Protein AF-A0AA88ZPR2-F1 (afdb_monomer)

Foldseek 3Di:
DFDWDADPVRFTDTDDDPDFDFDDPPPDAGFKGWDWDDDPQWDIDIWIFGDPVGDPDRPDDDDDPDDDTHGPPDFCLPADPQAKWKWAAFLVLFKIKIFGDPDPDDRRGDPPSVVVRQCRQQCLVVVVRNGDPPQFRGWIWMWHRNDQKIKIKIWTFGDDNVVSDTDDIDIDIWIWGWDDDGQKIATGTPDPSRHAIWGFPDDDSGMTMTGGD

Structure (mmCIF, N/CA/C/O backbone):
data_AF-A0AA88ZPR2-F1
#
_entry.id   AF-A0AA88ZPR2-F1
#
loop_
_atom_site.group_PDB
_atom_site.id
_atom_site.type_symbol
_atom_site.label_atom_id
_atom_site.label_alt_id
_atom_site.label_comp_id
_atom_site.label_asym_id
_atom_site.label_entity_id
_atom_site.label_seq_id
_atom_site.pdbx_PDB_ins_code
_atom_site.Cartn_x
_atom_site.Cartn_y
_atom_site.Cartn_z
_atom_site.occupancy
_atom_site.B_iso_or_equiv
_atom_site.auth_seq_id
_atom_site.auth_comp_id
_atom_site.auth_asym_id
_atom_site.auth_atom_id
_atom_site.pdbx_PDB_model_num
ATOM 1 N N . MET A 1 1 ? 2.070 -27.109 -23.727 1.00 33.06 1 MET A N 1
ATOM 2 C CA . MET A 1 1 ? 1.108 -27.226 -22.611 1.00 33.06 1 MET A CA 1
ATOM 3 C C . MET A 1 1 ? 1.872 -27.806 -21.434 1.00 33.06 1 MET A C 1
ATOM 5 O O . MET A 1 1 ? 2.203 -28.980 -21.479 1.00 33.06 1 MET A O 1
ATOM 9 N N . GLY A 1 2 ? 2.274 -26.977 -20.470 1.00 34.25 2 GLY A N 1
ATOM 10 C CA . GLY A 1 2 ? 2.998 -27.423 -19.277 1.00 34.25 2 GLY A CA 1
ATOM 11 C C . GLY A 1 2 ? 2.027 -27.507 -18.106 1.00 34.25 2 GLY A C 1
ATOM 12 O O . GLY A 1 2 ? 1.549 -26.475 -17.647 1.00 34.25 2 GLY A O 1
ATOM 13 N N . GLY A 1 3 ? 1.671 -28.719 -17.683 1.00 37.28 3 GLY A N 1
ATOM 14 C CA . GLY A 1 3 ? 0.784 -28.923 -16.538 1.00 37.28 3 GLY A CA 1
ATOM 15 C C . GLY A 1 3 ? 1.497 -28.550 -15.240 1.00 37.28 3 GLY A C 1
ATOM 16 O O . GLY A 1 3 ? 2.573 -29.070 -14.966 1.00 37.28 3 GLY A O 1
ATOM 17 N N . ALA A 1 4 ? 0.911 -27.645 -14.458 1.00 49.81 4 ALA A N 1
ATOM 18 C CA . ALA A 1 4 ? 1.406 -27.301 -13.129 1.00 49.81 4 ALA A CA 1
ATOM 19 C C . ALA A 1 4 ? 1.032 -28.409 -12.132 1.00 49.81 4 ALA A C 1
ATOM 21 O O . ALA A 1 4 ? -0.149 -28.739 -11.995 1.00 49.81 4 ALA A O 1
ATOM 22 N N . TYR A 1 5 ? 2.013 -28.958 -11.414 1.00 47.28 5 TYR A N 1
ATOM 23 C CA . TYR A 1 5 ? 1.767 -29.880 -10.301 1.00 47.28 5 TYR A CA 1
ATOM 24 C C . TYR A 1 5 ? 1.478 -29.054 -9.048 1.00 47.28 5 TYR A C 1
ATOM 26 O O . TYR A 1 5 ? 2.285 -28.206 -8.687 1.00 47.28 5 TYR A O 1
ATOM 34 N N . THR A 1 6 ? 0.320 -29.252 -8.413 1.00 49.44 6 THR A N 1
ATOM 35 C CA . THR A 1 6 ? -0.015 -28.580 -7.145 1.00 49.44 6 THR A CA 1
ATOM 36 C C . THR A 1 6 ? 0.169 -29.571 -5.999 1.00 49.44 6 THR A C 1
ATOM 38 O O . THR A 1 6 ? -0.394 -30.665 -6.051 1.00 49.44 6 THR A O 1
ATOM 41 N N . ASP A 1 7 ? 0.975 -29.216 -4.998 1.00 53.72 7 ASP A N 1
ATOM 42 C CA . ASP A 1 7 ? 1.185 -30.022 -3.799 1.00 53.72 7 ASP A CA 1
ATOM 43 C C . ASP A 1 7 ? -0.004 -29.916 -2.821 1.00 53.72 7 ASP A C 1
ATOM 45 O O . ASP A 1 7 ? -0.945 -29.138 -3.000 1.00 53.72 7 ASP A O 1
ATOM 49 N N . HIS A 1 8 ? 0.038 -30.720 -1.759 1.00 44.09 8 HIS A N 1
ATOM 50 C CA . HIS A 1 8 ? -0.988 -30.760 -0.712 1.00 44.09 8 HIS A CA 1
ATOM 51 C C . HIS A 1 8 ? -1.082 -29.465 0.119 1.00 44.09 8 HIS A C 1
ATOM 53 O O . HIS A 1 8 ? -2.060 -29.284 0.841 1.00 44.09 8 HIS A O 1
ATOM 59 N N . ASN A 1 9 ? -0.102 -28.562 0.003 1.00 45.72 9 ASN A N 1
ATOM 60 C CA . ASN A 1 9 ? -0.065 -27.258 0.667 1.00 45.72 9 ASN A CA 1
ATOM 61 C C . ASN A 1 9 ? -0.556 -26.124 -0.248 1.00 45.72 9 ASN A C 1
ATOM 63 O O . ASN A 1 9 ? -0.591 -24.965 0.166 1.00 45.72 9 ASN A O 1
ATOM 67 N N . GLY A 1 10 ? -0.956 -26.441 -1.484 1.00 45.25 10 GLY A N 1
ATOM 68 C CA . GLY A 1 10 ? -1.403 -25.462 -2.470 1.00 45.25 10 GLY A CA 1
ATOM 69 C C . GLY A 1 10 ? -0.265 -24.731 -3.187 1.00 45.25 10 GLY A C 1
ATOM 70 O O . GLY A 1 10 ? -0.545 -23.808 -3.958 1.00 45.25 10 GLY A O 1
ATOM 71 N N . ASN A 1 11 ? 0.991 -25.136 -2.984 1.00 45.91 11 ASN A N 1
ATOM 72 C CA . ASN A 1 11 ? 2.111 -24.656 -3.785 1.00 45.91 11 ASN A CA 1
ATOM 73 C C . ASN A 1 11 ? 2.085 -25.365 -5.134 1.00 45.91 11 ASN A C 1
ATOM 75 O O . ASN A 1 11 ? 1.704 -26.529 -5.226 1.00 45.91 11 ASN A O 1
ATOM 79 N N . TYR A 1 12 ? 2.495 -24.684 -6.196 1.00 54.47 12 TYR A N 1
ATOM 80 C CA . TYR A 1 12 ? 2.699 -25.348 -7.473 1.00 54.47 12 TYR A CA 1
ATOM 81 C C . TYR A 1 12 ? 3.968 -24.848 -8.134 1.00 54.47 12 TYR A C 1
ATOM 83 O O . TYR A 1 12 ? 4.247 -23.649 -8.153 1.00 54.47 12 TYR A O 1
ATOM 91 N N . GLU A 1 13 ? 4.705 -25.789 -8.702 1.00 46.69 13 GLU A N 1
ATOM 92 C CA . GLU A 1 13 ? 5.829 -25.499 -9.574 1.00 46.69 13 GLU A CA 1
ATOM 93 C C . GLU A 1 13 ? 5.281 -25.332 -10.990 1.00 46.69 13 GLU A C 1
ATOM 95 O O . GLU A 1 13 ? 4.551 -26.183 -11.515 1.00 46.69 13 GLU A O 1
ATOM 100 N N . LEU A 1 14 ? 5.575 -24.184 -11.595 1.00 47.34 14 LEU A N 1
ATOM 101 C CA . LEU A 1 14 ? 5.364 -24.011 -13.022 1.00 47.34 14 LEU A CA 1
ATOM 102 C C . LEU A 1 14 ? 6.533 -24.705 -13.730 1.00 47.34 14 LEU A C 1
ATOM 104 O O . LEU A 1 14 ? 7.680 -24.427 -13.375 1.00 47.34 14 LEU A O 1
ATOM 108 N N . PRO A 1 15 ? 6.289 -25.581 -14.724 1.00 42.41 15 PRO A N 1
ATOM 109 C CA . PRO A 1 15 ? 7.364 -25.964 -15.631 1.00 42.41 15 PRO A CA 1
ATOM 110 C C . PRO A 1 15 ? 7.948 -24.688 -16.244 1.00 42.41 15 PRO A C 1
ATOM 112 O O . PRO A 1 15 ? 7.215 -23.723 -16.452 1.00 42.41 15 PRO A O 1
ATOM 115 N N . GLU A 1 16 ? 9.251 -24.666 -16.517 1.00 40.47 16 GLU A N 1
ATOM 116 C CA . GLU A 1 16 ? 9.907 -23.520 -17.150 1.00 40.47 16 GLU A CA 1
ATOM 117 C C . GLU A 1 16 ? 9.160 -23.135 -18.443 1.00 40.47 16 GLU A C 1
ATOM 119 O O . GLU A 1 16 ? 9.155 -23.878 -19.428 1.00 40.47 16 GLU A O 1
ATOM 124 N N . ILE A 1 17 ? 8.482 -21.984 -18.439 1.00 43.47 17 ILE A N 1
ATOM 125 C CA . ILE A 1 17 ? 7.778 -21.445 -19.604 1.00 43.47 17 ILE A CA 1
ATOM 126 C C . ILE A 1 17 ? 8.624 -20.294 -20.151 1.00 43.47 17 ILE A C 1
ATOM 128 O O . ILE A 1 17 ? 8.624 -19.176 -19.651 1.00 43.47 17 ILE A O 1
ATOM 132 N N . THR A 1 18 ? 9.366 -20.549 -21.223 1.00 36.09 18 THR A N 1
ATOM 133 C CA . THR A 1 18 ? 10.172 -19.524 -21.897 1.00 36.09 18 THR A CA 1
ATOM 134 C C . THR A 1 18 ? 9.322 -18.733 -22.897 1.00 36.09 18 THR A C 1
ATOM 136 O O . THR A 1 18 ? 9.454 -18.894 -24.110 1.00 36.09 18 THR A O 1
ATOM 139 N N . THR A 1 19 ? 8.455 -17.831 -22.419 1.00 42.66 19 THR A N 1
ATOM 140 C CA . THR A 1 19 ? 7.754 -16.878 -23.308 1.00 42.66 19 THR A CA 1
ATOM 141 C C . THR A 1 19 ? 8.416 -15.503 -23.254 1.00 42.66 19 THR A C 1
ATOM 143 O O . THR A 1 19 ? 8.291 -14.767 -22.283 1.00 42.66 19 THR A O 1
ATOM 146 N N . LYS A 1 20 ? 9.141 -15.136 -24.316 1.00 43.53 20 LYS A N 1
ATOM 147 C CA . LYS A 1 20 ? 9.918 -13.888 -24.387 1.00 43.53 20 LYS A CA 1
ATOM 148 C C . LYS A 1 20 ? 9.055 -12.740 -24.912 1.00 43.53 20 LYS A C 1
ATOM 150 O O . LYS A 1 20 ? 8.983 -12.536 -26.122 1.00 43.53 20 LYS A O 1
ATOM 155 N N . LYS A 1 21 ? 8.442 -11.948 -24.027 1.00 46.38 21 LYS A N 1
ATOM 156 C CA . LYS A 1 21 ? 8.077 -10.566 -24.377 1.00 46.38 21 LYS A CA 1
ATOM 157 C C . LYS A 1 21 ? 9.192 -9.639 -23.924 1.00 46.38 21 LYS A C 1
ATOM 159 O O . LYS A 1 21 ? 9.348 -9.347 -22.744 1.00 46.38 21 LYS A O 1
ATOM 164 N N . LEU A 1 22 ? 9.990 -9.225 -24.898 1.00 50.94 22 LEU A N 1
ATOM 165 C CA . LEU A 1 22 ? 11.030 -8.220 -24.749 1.00 50.94 22 LEU A CA 1
ATOM 166 C C . LEU A 1 22 ? 10.414 -6.881 -25.134 1.00 50.94 22 LEU A C 1
ATOM 168 O O . LEU A 1 22 ? 9.873 -6.753 -26.233 1.00 50.94 22 LEU A O 1
ATOM 172 N N . TYR A 1 23 ? 10.477 -5.895 -24.248 1.00 51.84 23 TYR A N 1
ATOM 173 C CA . TYR A 1 23 ? 10.011 -4.553 -24.570 1.00 51.84 23 TYR A CA 1
ATOM 174 C C . TYR A 1 23 ? 11.009 -3.495 -24.109 1.00 51.84 23 TYR A C 1
ATOM 176 O O . TYR A 1 23 ? 11.792 -3.681 -23.174 1.00 51.84 23 TYR A O 1
ATOM 184 N N . SER A 1 24 ? 11.006 -2.385 -24.839 1.00 41.53 24 SER A N 1
ATOM 185 C CA . SER A 1 24 ? 11.895 -1.247 -24.652 1.00 41.53 24 SER A CA 1
ATOM 186 C C . SER A 1 24 ? 11.043 0.013 -24.673 1.00 41.53 24 SER A C 1
ATOM 188 O O . SER A 1 24 ? 10.224 0.178 -25.573 1.00 41.53 24 SER A O 1
ATOM 190 N N . LEU A 1 25 ? 11.219 0.893 -23.687 1.00 44.78 25 LEU A N 1
ATOM 191 C CA . LEU A 1 25 ? 10.521 2.184 -23.644 1.00 44.78 25 LEU A CA 1
ATOM 192 C C . LEU A 1 25 ? 11.110 3.195 -24.649 1.00 44.78 25 LEU A C 1
ATOM 194 O O . LEU A 1 25 ? 10.445 4.169 -24.978 1.00 44.78 25 LEU A O 1
ATOM 198 N N . PHE A 1 26 ? 12.333 2.959 -25.153 1.00 49.12 26 PHE A N 1
ATOM 199 C CA . PHE A 1 26 ? 13.099 3.939 -25.943 1.00 49.12 26 PHE A CA 1
ATOM 200 C C . PHE A 1 26 ? 13.926 3.329 -27.097 1.00 49.12 26 PHE A C 1
ATOM 202 O O . PHE A 1 26 ? 14.949 3.882 -27.487 1.00 49.12 26 PHE A O 1
ATOM 209 N N . GLY A 1 27 ? 13.541 2.166 -27.637 1.00 45.59 27 GLY A N 1
ATOM 210 C CA . GLY A 1 27 ? 14.203 1.566 -28.813 1.00 45.59 27 GLY A CA 1
ATOM 211 C C . GLY A 1 27 ? 15.607 0.972 -28.587 1.00 45.59 27 GLY A C 1
ATOM 212 O O . GLY A 1 27 ? 16.225 0.503 -29.537 1.00 45.59 27 GLY A O 1
ATOM 213 N N . GLY A 1 28 ? 16.113 0.958 -27.347 1.00 52.97 28 GLY A N 1
ATOM 214 C CA . GLY A 1 28 ? 17.368 0.295 -26.959 1.00 52.97 28 GLY A CA 1
ATOM 215 C C . GLY A 1 28 ? 17.218 -1.207 -26.647 1.00 52.97 28 GLY A C 1
ATOM 216 O O . GLY A 1 28 ? 16.093 -1.719 -26.684 1.00 52.97 28 GLY A O 1
ATOM 217 N N . PRO A 1 29 ? 18.324 -1.909 -26.299 1.00 50.84 29 PRO A N 1
ATOM 218 C CA . PRO A 1 29 ? 18.317 -3.323 -25.914 1.00 50.84 29 PRO A CA 1
ATOM 219 C C . PRO A 1 29 ? 17.261 -3.591 -24.839 1.00 50.84 29 PRO A C 1
ATOM 221 O O . PRO A 1 29 ? 17.096 -2.754 -23.949 1.00 50.84 29 PRO A O 1
ATOM 224 N N . PRO A 1 30 ? 16.546 -4.726 -24.890 1.00 54.62 30 PRO A N 1
ATOM 225 C CA . PRO A 1 30 ? 15.446 -4.975 -23.975 1.00 54.62 30 PRO A CA 1
ATOM 226 C C . PRO A 1 30 ? 15.926 -4.923 -22.526 1.00 54.62 30 PRO A C 1
ATOM 228 O O . PRO A 1 30 ? 16.882 -5.588 -22.123 1.00 54.62 30 PRO A O 1
ATOM 231 N N . ILE A 1 31 ? 15.273 -4.058 -21.759 1.00 62.75 31 ILE A N 1
ATOM 232 C CA . ILE A 1 31 ? 15.610 -3.763 -20.364 1.00 62.75 31 ILE A CA 1
ATOM 233 C C . ILE A 1 31 ? 14.679 -4.490 -19.384 1.00 62.75 31 ILE A C 1
ATOM 235 O O . ILE A 1 31 ? 14.995 -4.580 -18.197 1.00 62.75 31 ILE A O 1
ATOM 239 N N . PHE A 1 32 ? 13.586 -5.059 -19.901 1.00 63.50 32 PHE A N 1
ATOM 240 C CA . PHE A 1 32 ? 12.600 -5.835 -19.160 1.00 63.50 32 PHE A CA 1
ATOM 241 C C . PHE A 1 32 ? 12.322 -7.170 -19.862 1.00 63.50 32 PHE A C 1
ATOM 243 O O . PHE A 1 32 ? 12.320 -7.237 -21.096 1.00 63.50 32 PHE A O 1
ATOM 250 N N . ILE A 1 33 ? 12.046 -8.216 -19.081 1.00 65.44 33 ILE A N 1
ATOM 251 C CA . ILE A 1 33 ? 11.236 -9.348 -19.554 1.00 65.44 33 ILE A CA 1
ATOM 252 C C . ILE A 1 33 ? 9.823 -9.145 -18.987 1.00 65.44 33 ILE A C 1
ATOM 254 O O . ILE A 1 33 ? 9.626 -8.487 -17.966 1.00 65.44 33 ILE A O 1
ATOM 258 N N . GLY A 1 34 ? 8.818 -9.635 -19.696 1.00 68.56 34 GLY A N 1
ATOM 259 C CA . GLY A 1 34 ? 7.459 -9.728 -19.188 1.00 68.56 34 GLY A CA 1
ATOM 260 C C . GLY A 1 34 ? 6.919 -11.127 -19.428 1.00 68.56 34 GLY A C 1
ATOM 261 O O . GLY A 1 34 ? 6.997 -11.623 -20.554 1.00 68.56 34 GLY A O 1
ATOM 262 N N . GLU A 1 35 ? 6.345 -11.747 -18.404 1.00 69.00 35 GLU A N 1
ATOM 263 C CA . GLU A 1 35 ? 5.598 -12.995 -18.546 1.00 69.00 35 GLU A CA 1
ATOM 264 C C . GLU A 1 35 ? 4.210 -12.852 -17.928 1.00 69.00 35 GLU A C 1
ATOM 266 O O . GLU A 1 35 ? 4.056 -12.400 -16.796 1.00 69.00 35 GLU A O 1
ATOM 271 N N . ARG A 1 36 ? 3.177 -13.256 -18.670 1.00 75.44 36 ARG A N 1
ATOM 272 C CA . ARG A 1 36 ? 1.811 -13.305 -18.149 1.00 75.44 36 ARG A CA 1
ATOM 273 C C . ARG A 1 36 ? 1.481 -14.726 -17.723 1.00 75.44 36 ARG A C 1
ATOM 275 O O . ARG A 1 36 ? 1.353 -15.607 -18.570 1.00 75.44 36 ARG A O 1
ATOM 282 N N . ILE A 1 37 ? 1.258 -14.915 -16.431 1.00 74.56 37 ILE A N 1
ATOM 283 C CA . ILE A 1 37 ? 0.824 -16.184 -15.856 1.00 74.56 37 ILE A CA 1
ATOM 284 C C . ILE A 1 37 ? -0.698 -16.239 -15.872 1.00 74.56 37 ILE A C 1
ATOM 286 O O . ILE A 1 37 ? -1.371 -15.335 -15.373 1.00 74.56 37 ILE A O 1
ATOM 290 N N . ASN A 1 38 ? -1.229 -17.331 -16.419 1.00 80.25 38 ASN A N 1
ATOM 291 C CA . ASN A 1 38 ? -2.651 -17.650 -16.402 1.00 80.25 38 ASN A CA 1
ATOM 292 C C . ASN A 1 38 ? -2.845 -19.013 -15.725 1.00 80.25 38 ASN A C 1
ATOM 294 O O . ASN A 1 38 ? -2.148 -19.970 -16.059 1.00 80.25 38 ASN A O 1
ATOM 298 N N . LYS A 1 39 ? -3.794 -19.100 -14.789 1.00 76.75 39 LYS A N 1
ATOM 299 C CA . LYS A 1 39 ? -4.204 -20.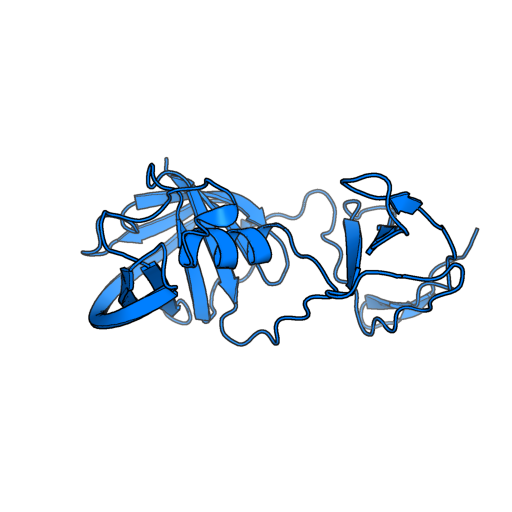347 -14.132 1.00 76.75 39 LYS A CA 1
ATOM 300 C C . LYS A 1 39 ? -5.717 -20.333 -13.956 1.00 76.75 39 LYS A C 1
ATOM 302 O O . LYS A 1 39 ? -6.266 -19.336 -13.493 1.00 76.75 39 LYS A O 1
ATOM 307 N N . ASP A 1 40 ? -6.377 -21.432 -14.299 1.00 79.75 40 ASP A N 1
ATOM 308 C CA . ASP A 1 40 ? -7.833 -21.532 -14.203 1.00 79.75 40 ASP A CA 1
ATOM 309 C C . ASP A 1 40 ? -8.322 -21.295 -12.772 1.00 79.75 40 ASP A C 1
ATOM 311 O O . ASP A 1 40 ? -7.794 -21.853 -11.808 1.00 79.75 40 ASP A O 1
ATOM 315 N N . GLY A 1 41 ? -9.335 -20.438 -12.636 1.00 80.06 41 GLY A N 1
ATOM 316 C CA . GLY A 1 41 ? -9.868 -20.013 -11.341 1.00 80.06 41 GLY A CA 1
ATOM 317 C C . GLY A 1 41 ? -9.027 -18.959 -10.613 1.00 80.06 41 GLY A C 1
ATOM 318 O O . GLY A 1 41 ? -9.363 -18.612 -9.479 1.00 80.06 41 GLY A O 1
ATOM 319 N N . TYR A 1 42 ? -7.966 -18.438 -11.236 1.00 84.44 42 TYR A N 1
ATOM 320 C CA . TYR A 1 42 ? -7.146 -17.346 -10.717 1.00 84.44 42 TYR A CA 1
ATOM 321 C C . TYR A 1 42 ? -7.118 -16.175 -11.691 1.00 84.44 42 TYR A C 1
ATOM 323 O O . TYR A 1 42 ? -7.287 -16.318 -12.902 1.00 84.44 42 TYR A O 1
ATOM 331 N N . GLU A 1 43 ? -6.896 -14.986 -11.149 1.00 83.25 43 GLU A N 1
ATOM 332 C CA . GLU A 1 43 ? -6.687 -13.805 -11.965 1.00 83.25 43 GLU A CA 1
ATOM 333 C C . GLU A 1 43 ? -5.321 -13.862 -12.658 1.00 83.25 43 GLU A C 1
ATOM 335 O O . GLU A 1 43 ? -4.328 -14.264 -12.038 1.00 83.25 43 GLU A O 1
ATOM 340 N N . PRO A 1 44 ? -5.248 -13.453 -13.937 1.00 80.44 44 PRO A N 1
ATOM 341 C CA . PRO A 1 44 ? -3.982 -13.333 -14.633 1.00 80.44 44 PRO A CA 1
ATOM 342 C C . PRO A 1 44 ? -3.038 -12.386 -13.902 1.00 80.44 44 PRO A C 1
ATOM 344 O O . PRO A 1 44 ? -3.448 -11.302 -13.487 1.00 80.44 44 PRO A O 1
ATOM 347 N N . LYS A 1 45 ? -1.763 -12.758 -13.816 1.00 76.06 45 LYS A N 1
ATOM 348 C CA . LYS A 1 45 ? -0.726 -11.897 -13.246 1.00 76.06 45 LYS A CA 1
ATOM 349 C C . LYS A 1 45 ? 0.367 -11.654 -14.265 1.00 76.06 45 LYS A C 1
ATOM 351 O O . LYS A 1 45 ? 0.891 -12.598 -14.850 1.00 76.06 45 LYS A O 1
ATOM 356 N N . GLU A 1 46 ? 0.703 -10.390 -14.469 1.00 75.38 46 GLU A N 1
ATOM 357 C CA . GLU A 1 46 ? 1.871 -10.006 -15.250 1.00 75.38 46 GLU A CA 1
ATOM 358 C C . GLU A 1 46 ? 3.078 -9.909 -14.319 1.00 75.38 46 GLU A C 1
ATOM 360 O O . GLU A 1 46 ? 3.045 -9.230 -13.292 1.00 75.38 46 GLU A O 1
ATOM 365 N N . LEU A 1 47 ? 4.123 -10.652 -14.651 1.00 70.75 47 LEU A N 1
ATOM 366 C CA . LEU A 1 47 ? 5.418 -10.577 -14.012 1.00 70.75 47 LEU A CA 1
ATOM 367 C C . LEU A 1 47 ? 6.316 -9.730 -14.886 1.00 70.75 47 LEU A C 1
ATOM 369 O O . LEU A 1 47 ? 6.565 -10.062 -16.043 1.00 70.75 47 LEU A O 1
ATOM 373 N N . VAL A 1 48 ? 6.812 -8.650 -14.303 1.00 68.06 48 VAL A N 1
ATOM 374 C CA . VAL A 1 48 ? 7.805 -7.791 -14.922 1.00 68.06 48 VAL A CA 1
ATOM 375 C C . VAL A 1 48 ? 9.004 -7.730 -14.002 1.00 68.06 48 VAL A C 1
ATOM 377 O O . VAL A 1 48 ? 8.879 -7.500 -12.800 1.00 68.06 48 VAL A O 1
ATOM 380 N N . GLY A 1 49 ? 10.160 -7.880 -14.612 1.00 63.91 49 GLY A N 1
ATOM 381 C CA . GLY A 1 49 ? 11.470 -7.798 -14.006 1.00 63.91 49 GLY A CA 1
ATOM 382 C C . GLY A 1 49 ? 12.405 -7.109 -14.987 1.00 63.91 49 GLY A C 1
ATOM 383 O O . GLY A 1 49 ? 12.216 -7.148 -16.207 1.00 63.91 49 GLY A O 1
ATOM 384 N N . GLY A 1 50 ? 13.405 -6.423 -14.454 1.00 62.75 50 GLY A N 1
ATOM 385 C CA . GLY A 1 50 ? 14.339 -5.651 -15.257 1.00 62.75 50 GLY A CA 1
ATOM 386 C C . GLY A 1 50 ? 15.671 -5.468 -14.560 1.00 62.75 50 GLY A C 1
ATOM 387 O O . GLY A 1 50 ? 15.798 -5.655 -13.350 1.00 62.75 50 GLY A O 1
ATOM 388 N N . ASN A 1 51 ? 16.673 -5.081 -15.341 1.00 57.28 51 ASN A N 1
ATOM 389 C CA . ASN A 1 51 ? 17.984 -4.705 -14.829 1.00 57.28 51 ASN A CA 1
ATOM 390 C C . ASN A 1 51 ? 18.135 -3.179 -14.890 1.00 57.28 51 ASN A C 1
ATOM 392 O O . ASN A 1 51 ? 17.927 -2.570 -15.939 1.00 57.28 51 ASN A O 1
ATOM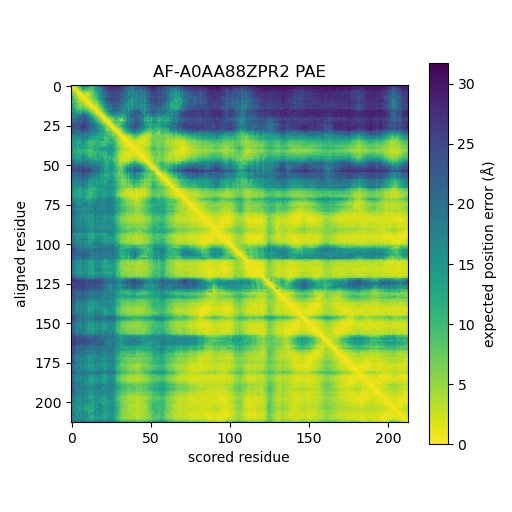 396 N N . ARG A 1 52 ? 18.570 -2.559 -13.782 1.00 50.06 52 ARG A N 1
ATOM 397 C CA . ARG A 1 52 ? 18.865 -1.115 -13.687 1.00 50.06 52 ARG A CA 1
ATOM 398 C C . ARG A 1 52 ? 19.867 -0.616 -14.732 1.00 50.06 52 ARG A C 1
ATOM 400 O O . ARG A 1 52 ? 19.869 0.573 -15.027 1.00 50.06 52 ARG A O 1
ATOM 407 N N . ARG A 1 53 ? 20.737 -1.488 -15.248 1.00 51.19 53 ARG A N 1
ATOM 408 C CA . ARG A 1 53 ? 21.767 -1.139 -16.244 1.00 51.19 53 ARG A CA 1
ATOM 409 C C . ARG A 1 53 ? 21.353 -1.438 -17.688 1.00 51.19 53 ARG A C 1
ATOM 411 O O . ARG A 1 53 ? 22.151 -1.240 -18.597 1.00 51.19 53 ARG A O 1
ATOM 418 N N . GLY A 1 54 ? 20.118 -1.894 -17.894 1.00 50.56 54 GLY A N 1
ATOM 419 C CA . GLY A 1 54 ? 19.665 -2.440 -19.166 1.00 50.56 54 GLY A CA 1
ATOM 420 C C . GLY A 1 54 ? 20.341 -3.767 -19.518 1.00 50.56 54 GLY A C 1
ATOM 421 O O . GLY A 1 54 ? 21.252 -4.223 -18.828 1.00 50.56 54 GLY A O 1
ATOM 422 N N . GLY A 1 55 ? 19.858 -4.413 -20.580 1.00 51.16 55 GLY A N 1
ATOM 423 C CA . GLY A 1 55 ? 20.447 -5.652 -21.083 1.00 51.16 55 GLY A CA 1
ATOM 424 C C . GLY A 1 55 ? 19.952 -6.891 -20.352 1.00 51.16 55 GLY A C 1
ATOM 425 O O . GLY A 1 55 ? 20.709 -7.554 -19.645 1.00 51.16 55 GLY A O 1
ATOM 426 N N . VAL A 1 56 ? 18.685 -7.233 -20.557 1.00 57.28 56 VAL A N 1
ATOM 427 C CA . VAL A 1 56 ? 18.244 -8.606 -20.333 1.00 57.28 56 VAL A CA 1
ATOM 428 C C . VAL A 1 56 ? 18.459 -9.359 -21.644 1.00 57.28 56 VAL A C 1
ATOM 430 O O . VAL A 1 56 ? 17.823 -9.064 -22.656 1.00 57.28 56 VAL A O 1
ATOM 433 N N . SER A 1 57 ? 19.432 -10.269 -21.670 1.00 54.94 57 SER A N 1
ATOM 434 C CA . SER A 1 57 ? 19.771 -11.014 -22.883 1.00 54.94 57 SER A CA 1
ATOM 435 C C . SER A 1 57 ? 18.715 -12.076 -23.186 1.00 54.94 57 SER A C 1
ATOM 437 O O . SER A 1 57 ? 18.049 -12.616 -22.295 1.00 54.94 57 SER A O 1
ATOM 439 N N . VAL A 1 58 ? 18.576 -12.407 -24.469 1.00 51.53 58 VAL A N 1
ATOM 440 C CA . VAL A 1 58 ? 17.779 -13.548 -24.926 1.00 51.53 58 VAL A CA 1
ATOM 441 C C . VAL A 1 58 ? 18.299 -14.812 -24.230 1.00 51.53 58 VAL A C 1
ATOM 443 O O . VAL A 1 58 ? 19.433 -15.208 -24.462 1.00 51.53 58 VAL A O 1
ATOM 446 N N . GLY A 1 59 ? 17.465 -15.449 -23.400 1.00 51.41 59 GLY A N 1
ATOM 447 C CA . GLY A 1 59 ? 17.856 -16.631 -22.612 1.00 51.41 59 GLY A CA 1
ATOM 448 C C . GLY A 1 59 ? 18.195 -16.350 -21.144 1.00 51.41 59 GLY A C 1
ATOM 449 O O . GLY A 1 59 ? 18.607 -17.266 -20.445 1.00 51.41 59 GLY A O 1
ATOM 450 N N . SER A 1 60 ? 18.004 -15.116 -20.664 1.00 59.19 60 SER A N 1
ATOM 451 C CA . SER A 1 60 ? 18.073 -14.823 -19.227 1.00 59.19 60 SER A CA 1
ATOM 452 C C . SER A 1 60 ? 17.047 -15.658 -18.457 1.00 59.19 60 SER A C 1
ATOM 454 O O . SER A 1 60 ? 15.859 -15.616 -18.776 1.00 59.19 60 SER A O 1
ATOM 456 N N . VAL A 1 61 ? 17.516 -16.383 -17.441 1.00 61.84 61 VAL A N 1
ATOM 457 C CA . VAL A 1 61 ? 16.682 -17.137 -16.498 1.00 61.84 61 VAL A CA 1
ATOM 458 C C . VAL A 1 61 ? 16.411 -16.261 -15.281 1.00 61.84 61 VAL A C 1
ATOM 460 O O . VAL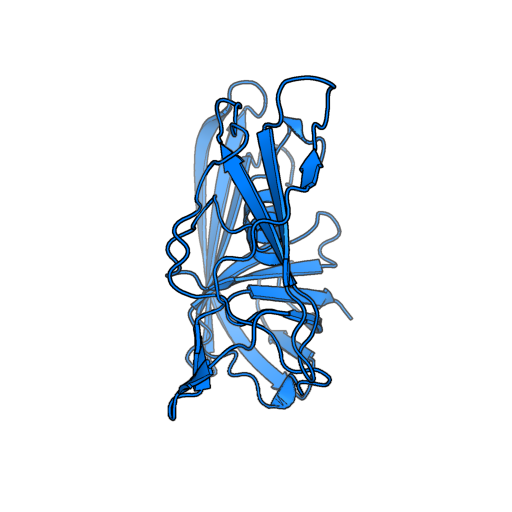 A 1 61 ? 17.321 -15.622 -14.747 1.00 61.84 61 VAL A O 1
ATOM 463 N N . TRP A 1 62 ? 15.155 -16.217 -14.848 1.00 63.00 62 TRP A N 1
ATOM 464 C CA . TRP A 1 62 ? 14.749 -15.530 -13.629 1.00 63.00 62 TRP A CA 1
ATOM 465 C C . TRP A 1 62 ? 14.503 -16.530 -12.516 1.00 63.00 62 TRP A C 1
ATOM 467 O O . TRP A 1 62 ? 13.558 -17.311 -12.574 1.00 63.00 62 TRP A O 1
ATOM 477 N N . ASN A 1 63 ? 15.335 -16.472 -11.478 1.00 59.16 63 ASN A N 1
ATOM 478 C CA . ASN A 1 63 ? 15.114 -17.258 -10.273 1.00 59.16 63 ASN A CA 1
ATOM 479 C C . ASN A 1 63 ? 13.968 -16.632 -9.477 1.00 59.16 63 ASN A C 1
ATOM 481 O O . ASN A 1 63 ? 14.118 -15.573 -8.863 1.00 59.16 63 ASN A O 1
ATOM 485 N N . MET A 1 64 ? 12.808 -17.279 -9.522 1.00 61.19 64 MET A N 1
ATOM 486 C CA . MET A 1 64 ? 11.625 -16.882 -8.774 1.00 61.19 64 MET A CA 1
ATOM 487 C C . MET A 1 64 ? 11.209 -18.003 -7.830 1.00 61.19 64 MET A C 1
ATOM 489 O O . MET A 1 64 ? 10.723 -19.031 -8.281 1.00 61.19 64 MET A O 1
ATOM 493 N N . ASP A 1 65 ? 11.343 -17.775 -6.523 1.00 59.31 65 ASP A N 1
ATOM 494 C CA . ASP A 1 65 ? 10.990 -18.794 -5.524 1.00 59.31 65 ASP A CA 1
ATOM 495 C C . ASP A 1 65 ? 9.478 -19.027 -5.428 1.00 59.31 65 ASP A C 1
ATOM 497 O O . ASP A 1 65 ? 9.006 -20.153 -5.312 1.00 59.31 65 ASP A O 1
ATOM 501 N N . THR A 1 66 ? 8.679 -17.955 -5.412 1.00 67.50 66 THR A N 1
ATOM 502 C CA . THR A 1 66 ? 7.232 -18.062 -5.181 1.00 67.50 66 THR A CA 1
ATOM 503 C C . THR A 1 66 ? 6.468 -16.952 -5.886 1.00 67.50 66 THR A C 1
ATOM 505 O O . THR A 1 66 ? 6.802 -15.770 -5.777 1.00 67.50 66 THR A O 1
ATOM 508 N N . ILE A 1 67 ? 5.387 -17.333 -6.569 1.00 70.31 67 ILE A N 1
ATOM 509 C CA . ILE A 1 67 ? 4.431 -16.416 -7.190 1.00 70.31 67 ILE A CA 1
ATOM 510 C C . ILE A 1 67 ? 3.067 -16.624 -6.539 1.00 70.31 67 ILE A C 1
ATOM 512 O O . ILE A 1 67 ? 2.500 -17.711 -6.580 1.00 70.31 67 ILE A O 1
ATOM 516 N N . ARG A 1 68 ? 2.513 -15.552 -5.966 1.00 75.81 68 ARG A N 1
ATOM 517 C CA . ARG A 1 68 ? 1.153 -15.546 -5.413 1.00 75.81 68 ARG A CA 1
ATOM 518 C C . ARG A 1 68 ? 0.166 -15.041 -6.463 1.00 75.81 68 ARG A C 1
ATOM 520 O O . ARG A 1 68 ? 0.320 -13.913 -6.947 1.00 75.81 68 ARG A O 1
ATOM 527 N N . LEU A 1 69 ? -0.835 -15.863 -6.782 1.00 75.12 69 LEU A N 1
ATOM 528 C CA . LEU A 1 69 ? -1.981 -15.503 -7.621 1.00 75.12 69 LEU A CA 1
ATOM 529 C C . LEU A 1 69 ? -3.233 -15.314 -6.762 1.00 75.12 69 LEU A C 1
ATOM 531 O O . LEU A 1 69 ? -3.492 -16.094 -5.843 1.00 75.12 69 LEU A O 1
ATOM 535 N N . ARG A 1 70 ? -4.040 -14.303 -7.091 1.00 82.06 70 ARG A N 1
ATOM 536 C CA . ARG A 1 70 ? -5.346 -14.081 -6.465 1.00 82.06 70 ARG A CA 1
ATOM 537 C C . ARG A 1 70 ? -6.379 -14.996 -7.118 1.00 82.06 70 ARG A C 1
ATOM 539 O O . ARG A 1 70 ? -6.473 -15.045 -8.342 1.00 82.06 70 ARG A O 1
ATOM 546 N N . LYS A 1 71 ? -7.158 -15.727 -6.317 1.00 82.12 71 LYS A N 1
ATOM 547 C CA . LYS A 1 71 ? -8.272 -16.533 -6.835 1.00 82.12 71 LYS A CA 1
ATOM 548 C C . LYS A 1 71 ? -9.338 -15.598 -7.416 1.00 82.12 71 LYS A C 1
ATOM 550 O O . LYS A 1 71 ? -9.625 -14.553 -6.828 1.00 82.12 71 LYS A O 1
ATOM 555 N N . THR A 1 72 ? -9.939 -15.952 -8.543 1.00 80.75 72 THR A N 1
ATOM 556 C CA . THR A 1 72 ? -11.010 -15.146 -9.143 1.00 80.75 72 THR A CA 1
ATOM 557 C C . THR A 1 72 ? -12.178 -15.016 -8.159 1.00 80.75 72 THR A C 1
ATOM 559 O O . THR A 1 72 ? -12.484 -15.963 -7.433 1.00 80.75 72 THR A O 1
ATOM 562 N N . LEU A 1 73 ? -12.816 -13.840 -8.115 1.00 82.19 73 LEU A N 1
ATOM 563 C CA . LEU A 1 73 ? -13.916 -13.527 -7.185 1.00 82.19 73 LEU A CA 1
ATOM 564 C C . LEU A 1 73 ? -13.534 -13.637 -5.695 1.00 82.19 73 LEU A C 1
ATOM 566 O O . LEU A 1 73 ? -14.405 -13.866 -4.855 1.00 82.19 73 LEU A O 1
ATOM 570 N N . THR A 1 74 ? -12.251 -13.468 -5.345 1.00 83.00 74 THR A N 1
ATOM 571 C CA . THR A 1 74 ? -11.840 -13.420 -3.933 1.00 83.00 74 THR A CA 1
ATOM 572 C C . THR A 1 74 ? -12.615 -12.325 -3.200 1.00 83.00 74 THR A C 1
ATOM 574 O O . THR A 1 74 ? -12.615 -11.155 -3.591 1.00 83.00 74 THR A O 1
ATOM 577 N N . ASP A 1 75 ? -13.269 -12.713 -2.108 1.00 84.12 75 ASP A N 1
ATOM 578 C CA . ASP A 1 75 ? -13.958 -11.782 -1.230 1.00 84.12 75 ASP A CA 1
ATOM 579 C C . ASP A 1 75 ? -12.963 -11.139 -0.259 1.00 84.12 75 ASP A C 1
ATOM 581 O O . ASP A 1 75 ? -12.455 -11.792 0.653 1.00 84.12 75 ASP A O 1
ATOM 585 N N . PHE A 1 76 ? -12.706 -9.842 -0.448 1.00 85.25 76 PHE A N 1
ATOM 586 C CA . PHE A 1 76 ? -11.831 -9.064 0.429 1.00 85.25 76 PHE A CA 1
ATOM 587 C C . PHE A 1 76 ? -12.316 -9.046 1.885 1.00 85.25 76 PHE A C 1
ATOM 589 O O . PHE A 1 76 ? -11.497 -8.882 2.782 1.00 85.25 76 PHE A O 1
ATOM 596 N N . SER A 1 77 ? -13.608 -9.274 2.160 1.00 82.25 77 SER A N 1
ATOM 597 C CA . SER A 1 77 ? -14.110 -9.356 3.541 1.00 82.25 77 SER A CA 1
ATOM 598 C C . SER A 1 77 ? -13.417 -10.449 4.372 1.00 82.25 77 SER A C 1
ATOM 600 O O . SER A 1 77 ? -13.403 -10.374 5.597 1.00 82.25 77 SER A O 1
ATOM 602 N N . LYS A 1 78 ? -12.819 -11.441 3.697 1.00 81.06 78 LYS A N 1
ATOM 603 C CA . LYS A 1 78 ? -12.090 -12.568 4.292 1.00 81.06 78 LYS A CA 1
ATOM 604 C C . LYS A 1 78 ? -10.573 -12.372 4.309 1.00 81.06 78 LYS A C 1
ATOM 606 O O . LYS A 1 78 ? -9.858 -13.256 4.769 1.00 81.06 78 LYS A O 1
ATOM 611 N N . VAL A 1 79 ? -10.070 -11.263 3.768 1.00 84.69 79 VAL A N 1
ATOM 612 C CA . VAL A 1 79 ? -8.637 -10.954 3.745 1.00 84.69 79 VAL A CA 1
ATOM 613 C C . VAL A 1 79 ? -8.250 -10.325 5.077 1.00 84.69 79 VAL A C 1
ATOM 615 O O . VAL A 1 79 ? -8.847 -9.332 5.492 1.00 84.69 79 VAL A O 1
ATOM 618 N N . THR A 1 80 ? -7.237 -10.893 5.730 1.00 83.75 80 THR A N 1
ATOM 619 C CA . THR A 1 80 ? -6.674 -10.353 6.970 1.00 83.75 80 THR A CA 1
ATOM 620 C C . THR A 1 80 ? -5.879 -9.086 6.676 1.00 83.75 80 THR A C 1
ATOM 622 O O . THR A 1 80 ? -4.805 -9.140 6.081 1.00 83.75 80 THR A O 1
ATOM 625 N N . VAL A 1 81 ? -6.411 -7.943 7.109 1.00 91.00 81 VAL A N 1
ATOM 626 C CA . VAL A 1 81 ? -5.755 -6.626 6.996 1.00 91.00 81 VAL A CA 1
ATOM 627 C C . VAL A 1 81 ? -4.854 -6.323 8.202 1.00 91.00 81 VAL A C 1
ATOM 629 O O . VAL A 1 81 ? -4.006 -5.437 8.127 1.00 91.00 81 VAL A O 1
ATOM 632 N N . GLN A 1 82 ? -5.008 -7.072 9.300 1.00 93.12 82 GLN A N 1
ATOM 633 C CA . GLN A 1 82 ? -4.209 -6.930 10.520 1.00 93.12 82 GLN A CA 1
ATOM 634 C C . GLN A 1 82 ? -2.731 -7.217 10.248 1.00 93.12 82 GLN A C 1
ATOM 636 O O . GLN A 1 82 ? -2.327 -8.372 10.132 1.00 93.12 82 GLN A O 1
ATOM 641 N N . ASP A 1 83 ? -1.943 -6.155 10.113 1.00 94.00 83 ASP A N 1
ATOM 642 C CA . ASP A 1 83 ? -0.506 -6.198 9.861 1.00 94.00 83 ASP A CA 1
ATOM 643 C C . ASP A 1 83 ? 0.086 -4.789 10.039 1.00 94.00 83 ASP A C 1
ATOM 645 O O . ASP A 1 83 ? -0.631 -3.815 10.304 1.00 94.00 83 ASP A O 1
ATOM 649 N N . ARG A 1 84 ? 1.393 -4.662 9.832 1.00 95.94 84 ARG A N 1
ATOM 650 C CA . ARG A 1 84 ? 2.084 -3.384 9.698 1.00 95.94 84 ARG A CA 1
ATOM 651 C C . ARG A 1 84 ? 2.216 -3.015 8.235 1.00 95.94 84 ARG A C 1
ATOM 653 O O . ARG A 1 84 ? 2.756 -3.765 7.424 1.00 95.94 84 ARG A O 1
ATOM 660 N N . TRP A 1 85 ? 1.797 -1.805 7.913 1.00 95.94 85 TRP A N 1
ATOM 661 C CA . TRP A 1 85 ? 1.744 -1.301 6.552 1.00 95.94 85 TRP A CA 1
ATOM 662 C C . TRP A 1 85 ? 2.564 -0.027 6.414 1.00 95.94 85 TRP A C 1
ATOM 664 O O . TRP A 1 85 ? 2.621 0.806 7.316 1.00 95.94 85 TRP A O 1
ATOM 674 N N . LEU A 1 86 ? 3.183 0.142 5.258 1.00 95.25 86 LEU A N 1
ATOM 675 C CA . LEU A 1 86 ? 3.561 1.441 4.731 1.00 95.25 86 LEU A CA 1
ATOM 676 C C . LEU A 1 86 ? 2.414 1.933 3.861 1.00 95.25 86 LEU A C 1
ATOM 678 O O . LEU A 1 86 ? 1.820 1.147 3.125 1.00 95.25 86 LEU A O 1
ATOM 682 N N . ALA A 1 87 ? 2.115 3.220 3.954 1.00 95.38 87 ALA A N 1
ATOM 683 C CA . ALA A 1 87 ? 1.081 3.875 3.185 1.00 95.38 87 ALA A CA 1
ATOM 684 C C . ALA A 1 87 ? 1.636 5.110 2.475 1.00 95.38 87 ALA A C 1
ATOM 686 O O . ALA A 1 87 ? 2.481 5.842 3.000 1.00 95.38 87 ALA A O 1
ATOM 687 N N . SER A 1 88 ? 1.110 5.372 1.288 1.00 92.69 88 SER A N 1
ATOM 688 C CA . SER A 1 88 ? 1.271 6.642 0.596 1.00 92.69 88 SER A CA 1
ATOM 689 C C . SER A 1 88 ? -0.022 7.017 -0.109 1.00 92.69 88 SER A C 1
ATOM 691 O O . SER A 1 88 ? -0.961 6.226 -0.185 1.00 92.69 88 SER A O 1
ATOM 693 N N . MET A 1 89 ? -0.107 8.263 -0.563 1.00 90.94 89 MET A N 1
ATOM 694 C CA . MET A 1 89 ? -1.342 8.812 -1.109 1.00 90.94 89 MET A CA 1
ATOM 695 C C . MET A 1 89 ? -1.064 9.715 -2.290 1.00 90.94 89 MET A C 1
ATOM 697 O O . MET A 1 89 ? -0.012 10.352 -2.325 1.00 90.94 89 MET A O 1
ATOM 701 N N . THR A 1 90 ? -2.025 9.811 -3.200 1.00 89.50 90 THR A N 1
ATOM 702 C CA . THR A 1 90 ? -2.040 10.790 -4.295 1.00 89.50 90 THR A CA 1
ATOM 703 C C . THR A 1 90 ? -2.134 12.231 -3.772 1.00 89.50 90 THR A C 1
ATOM 705 O O . THR A 1 90 ? -2.511 12.473 -2.622 1.00 89.50 90 THR A O 1
ATOM 708 N N . LYS A 1 91 ? -1.826 13.209 -4.632 1.00 84.69 91 LYS A N 1
ATOM 709 C CA . LYS A 1 91 ? -1.848 14.649 -4.323 1.00 84.69 91 LYS A CA 1
ATOM 710 C C . LYS A 1 91 ? -3.231 15.120 -3.885 1.00 84.69 91 LYS A C 1
ATOM 712 O O . LYS A 1 91 ? -3.351 15.919 -2.964 1.00 84.69 91 LYS A O 1
ATOM 717 N N . ASN A 1 92 ? -4.265 14.561 -4.511 1.00 87.12 92 ASN A N 1
ATOM 718 C CA . ASN A 1 92 ? -5.667 14.845 -4.214 1.00 87.12 92 ASN A CA 1
ATOM 719 C C . ASN A 1 92 ? -6.145 14.209 -2.898 1.00 87.12 92 ASN A C 1
ATOM 721 O O . ASN A 1 92 ? -7.274 14.456 -2.485 1.00 87.12 92 ASN A O 1
ATOM 725 N N . LEU A 1 93 ? -5.311 13.382 -2.248 1.00 88.19 93 LEU A N 1
ATOM 726 C CA . LEU A 1 93 ? -5.651 12.625 -1.037 1.00 88.19 93 LEU A CA 1
ATOM 727 C C . LEU A 1 93 ? -6.879 11.710 -1.224 1.00 88.19 93 LEU A C 1
ATOM 729 O O . LEU A 1 93 ? -7.575 11.383 -0.261 1.00 88.19 93 LEU A O 1
ATOM 733 N N . ASP A 1 94 ? -7.134 11.295 -2.467 1.00 91.50 94 ASP A N 1
ATOM 734 C CA . ASP A 1 94 ? -8.278 10.474 -2.872 1.00 91.50 94 ASP A CA 1
ATOM 735 C C . ASP A 1 94 ? -7.940 8.982 -2.950 1.00 91.50 94 ASP A C 1
ATOM 737 O O . ASP A 1 94 ? -8.833 8.147 -2.857 1.00 91.50 94 ASP A O 1
ATOM 741 N N . THR A 1 95 ? -6.660 8.631 -3.073 1.00 93.69 95 THR A N 1
ATOM 742 C CA . THR A 1 95 ? -6.206 7.251 -3.231 1.00 93.69 95 THR A CA 1
ATOM 743 C C . THR A 1 95 ? -5.073 6.971 -2.258 1.00 93.69 95 THR A C 1
ATOM 745 O O . THR A 1 95 ? -4.124 7.750 -2.173 1.00 93.69 95 THR A O 1
ATOM 748 N N . VAL A 1 96 ? -5.169 5.856 -1.536 1.00 95.62 96 VAL A N 1
ATOM 749 C CA . VAL A 1 96 ? -4.136 5.336 -0.636 1.00 95.62 96 VAL A CA 1
ATOM 750 C C . VAL A 1 96 ? -3.578 4.053 -1.237 1.00 95.62 96 VAL A C 1
ATOM 752 O O . VAL A 1 96 ? -4.328 3.124 -1.530 1.00 95.62 96 VAL A O 1
ATOM 755 N N . PHE A 1 97 ? -2.261 3.978 -1.371 1.00 94.75 97 PHE A N 1
ATOM 756 C CA . PHE A 1 97 ? -1.554 2.736 -1.659 1.00 94.75 97 PHE A CA 1
ATOM 757 C C . PHE A 1 97 ? -0.926 2.233 -0.369 1.00 94.75 97 PHE A C 1
ATOM 759 O O . PHE A 1 97 ? -0.335 3.017 0.370 1.00 94.75 97 PHE A O 1
ATOM 766 N N . MET A 1 98 ? -1.058 0.939 -0.098 1.00 95.19 98 MET A N 1
ATOM 767 C CA . MET A 1 98 ? -0.476 0.293 1.070 1.00 95.19 98 MET A CA 1
ATOM 768 C C . MET A 1 98 ? 0.357 -0.912 0.650 1.00 95.19 98 MET A C 1
ATOM 770 O O . MET A 1 98 ? -0.035 -1.659 -0.244 1.00 95.19 98 MET A O 1
ATOM 774 N N . THR A 1 99 ? 1.482 -1.125 1.322 1.00 93.00 99 THR A N 1
ATOM 775 C CA . THR A 1 99 ? 2.327 -2.323 1.198 1.00 93.00 99 THR A CA 1
ATOM 776 C C . THR A 1 99 ? 2.747 -2.778 2.587 1.00 93.00 99 THR A C 1
ATOM 778 O O . THR A 1 99 ? 2.964 -1.929 3.451 1.00 93.00 99 THR A O 1
ATOM 781 N N . LYS A 1 100 ? 2.858 -4.083 2.853 1.00 91.50 100 LYS A N 1
ATOM 782 C CA . LYS A 1 100 ? 3.323 -4.526 4.177 1.00 91.50 100 LYS A CA 1
ATOM 783 C C . LYS A 1 100 ? 4.735 -4.004 4.437 1.00 91.50 100 LYS A C 1
ATOM 785 O O . LYS A 1 100 ? 5.577 -3.978 3.538 1.00 91.50 100 LYS A O 1
ATOM 790 N N . LYS A 1 101 ? 4.976 -3.558 5.668 1.00 88.12 101 LYS A N 1
ATOM 791 C CA . LYS A 1 101 ? 6.195 -2.840 6.055 1.00 88.12 101 LYS A CA 1
ATOM 792 C C . LYS A 1 101 ? 7.436 -3.725 6.037 1.00 88.12 101 LYS A C 1
ATOM 794 O O . LYS A 1 101 ? 8.489 -3.276 5.597 1.00 88.12 101 LYS A O 1
ATOM 799 N N . ASP A 1 102 ? 7.295 -4.969 6.478 1.00 81.31 102 ASP A N 1
ATOM 800 C CA . ASP A 1 102 ? 8.422 -5.881 6.694 1.00 81.31 102 ASP A CA 1
ATOM 801 C C . ASP A 1 102 ? 8.732 -6.751 5.458 1.00 81.31 102 ASP A C 1
ATOM 803 O O . ASP A 1 102 ? 9.416 -7.771 5.545 1.00 81.31 102 ASP A O 1
ATOM 807 N N . LEU A 1 103 ? 8.243 -6.351 4.278 1.00 73.12 103 LEU A N 1
ATOM 808 C CA . LEU A 1 103 ? 8.555 -7.030 3.025 1.00 73.12 103 LEU A CA 1
ATOM 809 C C . LEU A 1 103 ? 9.946 -6.661 2.528 1.00 73.12 103 LEU A C 1
ATOM 811 O O . LEU A 1 103 ? 10.280 -5.491 2.334 1.00 73.12 103 LEU A O 1
ATOM 815 N N . VAL A 1 104 ? 10.733 -7.685 2.210 1.00 63.22 104 VAL A N 1
ATOM 816 C CA . VAL A 1 104 ? 11.949 -7.509 1.420 1.00 63.22 104 VAL A CA 1
ATOM 817 C C . VAL A 1 104 ? 11.524 -7.122 0.005 1.00 63.22 104 VAL A C 1
ATOM 819 O O . VAL A 1 104 ? 11.008 -7.946 -0.748 1.00 63.22 104 VAL A O 1
ATOM 822 N N . TYR A 1 105 ? 11.700 -5.846 -0.342 1.00 56.75 105 TYR A N 1
ATOM 823 C CA . TYR A 1 105 ? 11.351 -5.335 -1.663 1.00 56.75 105 TYR A CA 1
ATOM 824 C C . TYR A 1 105 ? 12.236 -5.970 -2.738 1.00 56.75 105 TYR A C 1
ATOM 826 O O . TYR A 1 105 ? 13.405 -5.610 -2.907 1.00 56.75 105 TYR A O 1
ATOM 834 N N . ASP A 1 106 ? 11.656 -6.899 -3.491 1.00 58.09 106 ASP A N 1
ATOM 835 C CA . ASP A 1 106 ? 12.282 -7.487 -4.663 1.00 58.09 106 ASP A CA 1
ATOM 836 C C . ASP A 1 106 ? 11.956 -6.644 -5.902 1.00 58.09 106 ASP A C 1
ATOM 838 O O . ASP A 1 106 ? 10.901 -6.770 -6.520 1.00 58.09 106 ASP A O 1
ATOM 842 N N . ARG A 1 107 ? 12.901 -5.779 -6.286 1.00 51.12 107 ARG A N 1
ATOM 843 C CA . ARG A 1 107 ? 12.807 -4.908 -7.474 1.00 51.12 107 ARG A CA 1
ATOM 844 C C . ARG A 1 107 ? 12.631 -5.662 -8.793 1.00 51.12 107 ARG A C 1
ATOM 846 O O . ARG A 1 107 ? 12.322 -5.026 -9.798 1.00 51.12 107 ARG A O 1
ATOM 853 N N . THR A 1 108 ? 12.860 -6.974 -8.812 1.00 49.88 108 THR A N 1
ATOM 854 C CA . THR A 1 108 ? 12.660 -7.818 -9.997 1.00 49.88 108 THR A CA 1
ATOM 855 C C . THR A 1 108 ? 11.245 -8.386 -10.091 1.00 49.88 108 THR A C 1
ATOM 857 O O . THR A 1 108 ? 10.898 -8.972 -11.111 1.00 49.88 108 THR A O 1
ATOM 860 N N . LYS A 1 109 ? 10.417 -8.180 -9.059 1.00 60.31 109 LYS A N 1
ATOM 861 C CA . LYS A 1 109 ? 9.023 -8.621 -8.983 1.00 60.31 109 LYS A CA 1
ATOM 862 C C . LYS A 1 109 ? 8.142 -7.392 -8.811 1.00 60.31 109 LYS A C 1
ATOM 864 O O . LYS A 1 109 ? 7.803 -7.009 -7.694 1.00 60.31 109 LYS A O 1
ATOM 869 N N . ILE A 1 110 ? 7.804 -6.738 -9.920 1.00 65.62 110 ILE A N 1
ATOM 870 C CA . ILE A 1 110 ? 7.017 -5.501 -9.868 1.00 65.62 110 ILE A CA 1
ATOM 871 C C . ILE A 1 110 ? 5.582 -5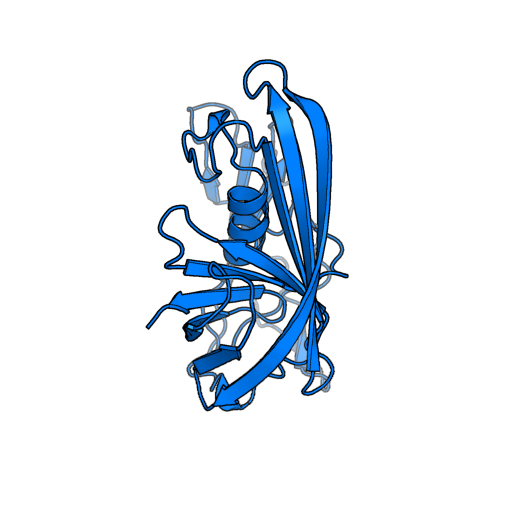.819 -9.421 1.00 65.62 110 ILE A C 1
ATOM 873 O O . ILE A 1 110 ? 4.747 -6.257 -10.209 1.00 65.62 110 ILE A O 1
ATOM 877 N N . ASP A 1 111 ? 5.284 -5.573 -8.147 1.00 77.38 111 ASP A N 1
ATOM 878 C CA . ASP A 1 111 ? 3.922 -5.341 -7.674 1.00 77.38 111 ASP A CA 1
ATOM 879 C C . ASP A 1 111 ? 3.584 -3.867 -7.937 1.00 77.38 111 ASP A C 1
ATOM 881 O O . ASP A 1 111 ? 4.179 -2.969 -7.340 1.00 77.38 111 ASP A O 1
ATOM 885 N N . VAL A 1 112 ? 2.646 -3.616 -8.854 1.00 81.75 112 VAL A N 1
ATOM 886 C CA . VAL A 1 112 ? 2.252 -2.258 -9.266 1.00 81.75 112 VAL A CA 1
ATOM 887 C C . VAL A 1 112 ? 1.745 -1.434 -8.083 1.00 81.75 112 VAL A C 1
ATOM 889 O O . VAL A 1 112 ? 2.065 -0.250 -7.986 1.00 81.75 112 VAL A O 1
ATOM 892 N N . ILE A 1 113 ? 0.999 -2.043 -7.158 1.00 88.62 113 ILE A N 1
ATOM 893 C CA . ILE A 1 113 ? 0.454 -1.352 -5.987 1.00 88.62 113 ILE A CA 1
ATOM 894 C C . ILE A 1 113 ? 1.593 -0.967 -5.040 1.00 88.62 113 ILE A C 1
ATOM 896 O O . ILE A 1 113 ? 1.662 0.180 -4.599 1.00 88.62 113 ILE A O 1
ATOM 900 N N . ALA A 1 114 ? 2.520 -1.889 -4.767 1.00 86.12 114 ALA A N 1
ATOM 901 C CA . ALA A 1 114 ? 3.682 -1.603 -3.923 1.00 86.12 114 ALA A CA 1
ATOM 902 C C . ALA A 1 114 ? 4.616 -0.559 -4.566 1.00 86.12 114 ALA A C 1
ATOM 904 O O . ALA A 1 114 ? 5.102 0.347 -3.888 1.00 86.12 114 ALA A O 1
ATOM 905 N N . ASN A 1 115 ? 4.815 -0.631 -5.885 1.00 83.00 115 ASN A N 1
ATOM 906 C CA . ASN A 1 115 ? 5.589 0.354 -6.636 1.00 83.00 115 ASN A CA 1
ATOM 907 C C . ASN A 1 115 ? 4.940 1.744 -6.597 1.00 83.00 115 ASN A C 1
ATOM 909 O O . ASN A 1 115 ? 5.635 2.741 -6.395 1.00 83.00 115 ASN A O 1
ATOM 913 N N . ASN A 1 116 ? 3.615 1.824 -6.743 1.00 88.06 116 ASN A N 1
ATOM 914 C CA . ASN A 1 116 ? 2.874 3.070 -6.558 1.00 88.06 116 ASN A CA 1
ATOM 915 C C . ASN A 1 116 ? 3.025 3.579 -5.122 1.00 88.06 116 ASN A C 1
ATOM 917 O O . ASN A 1 116 ? 3.274 4.769 -4.928 1.00 88.06 116 ASN A O 1
ATOM 921 N N . CYS A 1 117 ? 2.966 2.690 -4.125 1.00 89.75 117 CYS A N 1
ATOM 922 C CA . CYS A 1 117 ? 3.192 3.058 -2.732 1.00 89.75 117 CYS A CA 1
ATOM 923 C C . CYS A 1 117 ? 4.543 3.776 -2.546 1.00 89.75 117 CYS A C 1
ATOM 925 O O . CYS A 1 117 ? 4.575 4.886 -2.012 1.00 89.75 117 CYS A O 1
ATOM 927 N N . ASP A 1 118 ? 5.642 3.203 -3.046 1.00 86.25 118 ASP A N 1
ATOM 928 C CA . ASP A 1 118 ? 6.985 3.809 -2.984 1.00 86.25 118 ASP A CA 1
ATOM 929 C C . ASP A 1 118 ? 7.076 5.112 -3.800 1.00 86.25 118 ASP A C 1
ATOM 931 O O . ASP A 1 118 ? 7.607 6.123 -3.335 1.00 86.25 118 ASP A O 1
ATOM 935 N N . THR A 1 119 ? 6.487 5.112 -4.997 1.00 85.19 119 THR A N 1
ATOM 936 C CA . THR A 1 119 ? 6.508 6.241 -5.935 1.00 85.19 119 THR A CA 1
ATOM 937 C C . THR A 1 119 ? 5.844 7.485 -5.353 1.00 85.19 119 THR A C 1
ATOM 939 O O . THR A 1 119 ? 6.429 8.571 -5.352 1.00 85.19 119 THR A O 1
ATOM 942 N N . TYR A 1 120 ? 4.636 7.330 -4.812 1.00 87.69 120 TYR A N 1
ATOM 943 C CA . TYR A 1 120 ? 3.877 8.432 -4.227 1.00 87.69 120 TYR A CA 1
ATOM 944 C C . TYR A 1 120 ? 4.428 8.870 -2.862 1.00 87.69 120 TYR A C 1
ATOM 946 O O . TYR A 1 120 ? 4.223 10.022 -2.473 1.00 87.69 120 TYR A O 1
ATOM 954 N N . ALA A 1 121 ? 5.170 8.005 -2.158 1.00 87.69 121 ALA A N 1
ATOM 955 C CA . ALA A 1 121 ? 5.898 8.382 -0.945 1.00 87.69 121 ALA A CA 1
ATOM 956 C C . ALA A 1 121 ? 7.097 9.293 -1.248 1.00 87.69 121 ALA A C 1
ATOM 958 O O . ALA A 1 121 ? 7.389 10.197 -0.472 1.00 87.69 121 ALA A O 1
ATOM 959 N N . ARG A 1 122 ? 7.786 9.090 -2.377 1.00 82.25 122 ARG A N 1
ATOM 960 C CA . ARG A 1 122 ? 9.027 9.811 -2.718 1.00 82.25 122 ARG A CA 1
ATOM 961 C C . ARG A 1 122 ? 8.859 11.009 -3.645 1.00 82.25 122 ARG A C 1
ATOM 963 O O . ARG A 1 122 ? 9.854 11.599 -4.050 1.00 82.25 122 ARG A O 1
ATOM 970 N N . GLY A 1 123 ? 7.622 11.326 -4.034 1.00 67.44 123 GLY A N 1
ATOM 971 C CA . GLY A 1 123 ? 7.311 12.492 -4.863 1.00 67.44 123 GLY A CA 1
ATOM 972 C C . GLY A 1 123 ? 8.157 12.588 -6.132 1.00 67.44 123 GLY A C 1
ATOM 973 O O . GLY A 1 123 ? 8.509 13.699 -6.509 1.00 67.44 123 GLY A O 1
ATOM 974 N N . TYR A 1 124 ? 8.523 11.447 -6.744 1.00 66.38 124 TYR A N 1
ATOM 975 C CA . TYR A 1 124 ? 9.560 11.342 -7.778 1.00 66.38 124 TYR A CA 1
ATOM 976 C C . TYR A 1 124 ? 9.445 12.434 -8.852 1.00 66.38 124 TYR A C 1
ATOM 978 O O . TYR A 1 124 ? 8.715 12.304 -9.836 1.00 66.38 124 TYR A O 1
ATOM 986 N N . TYR A 1 125 ? 10.216 13.505 -8.671 1.00 51.69 125 TYR A N 1
ATOM 987 C CA . TYR A 1 125 ? 10.153 14.701 -9.505 1.00 51.69 125 TYR A CA 1
ATOM 988 C C . TYR A 1 125 ? 10.549 14.425 -10.959 1.00 51.69 125 TYR A C 1
ATOM 990 O O . TYR A 1 125 ? 9.938 14.963 -11.876 1.00 51.69 125 TYR A O 1
ATOM 998 N N . TYR A 1 126 ? 11.495 13.509 -11.194 1.00 49.53 126 TYR A N 1
ATOM 999 C CA . TYR A 1 126 ? 11.893 13.100 -12.547 1.00 49.53 126 TYR A CA 1
ATOM 1000 C C . TYR A 1 126 ? 10.811 12.305 -13.299 1.00 49.53 126 TYR A C 1
ATOM 1002 O O . TYR A 1 126 ? 10.921 12.130 -14.509 1.00 49.53 126 TYR A O 1
ATOM 1010 N N . LEU A 1 127 ? 9.768 11.836 -12.605 1.00 56.62 127 LEU A N 1
ATOM 1011 C CA . LEU A 1 127 ? 8.570 11.247 -13.212 1.00 56.62 127 LEU A CA 1
ATOM 1012 C C . LEU A 1 127 ? 7.420 12.263 -13.341 1.00 56.62 127 LEU A C 1
ATOM 1014 O O . LEU A 1 127 ? 6.341 11.895 -13.793 1.00 56.62 127 LEU A O 1
ATOM 1018 N N . GLY A 1 128 ? 7.626 13.526 -12.943 1.00 57.81 128 GLY A N 1
ATOM 1019 C CA . GLY A 1 128 ? 6.646 14.609 -13.084 1.00 57.81 128 GLY A CA 1
ATOM 1020 C C . GLY A 1 128 ? 5.398 14.480 -12.203 1.00 57.81 128 GLY A C 1
ATOM 1021 O O . GLY A 1 128 ? 4.398 15.133 -12.475 1.00 57.81 128 GLY A O 1
ATOM 1022 N N . ILE A 1 129 ? 5.428 13.634 -11.168 1.00 66.44 129 ILE A N 1
ATOM 1023 C CA . ILE A 1 129 ? 4.232 13.295 -10.376 1.00 66.44 129 ILE A CA 1
ATOM 1024 C C . ILE A 1 129 ? 3.860 14.425 -9.397 1.00 66.44 129 ILE A C 1
ATOM 1026 O O . ILE A 1 129 ? 2.689 14.558 -9.055 1.00 66.44 129 ILE A O 1
ATOM 1030 N N . ASP A 1 130 ? 4.837 15.239 -8.963 1.00 71.62 130 ASP A N 1
ATOM 1031 C CA . ASP A 1 130 ? 4.663 16.418 -8.086 1.00 71.62 130 ASP A CA 1
ATOM 1032 C C . ASP A 1 130 ? 3.615 16.205 -6.973 1.00 71.62 130 ASP A C 1
ATOM 1034 O O . ASP A 1 130 ? 2.652 16.957 -6.798 1.00 71.62 130 ASP A O 1
ATOM 1038 N N . ASN A 1 131 ? 3.757 15.073 -6.281 1.00 78.06 131 ASN A N 1
ATOM 1039 C CA . ASN A 1 131 ? 2.725 14.513 -5.414 1.00 78.06 131 ASN A CA 1
ATOM 1040 C C . ASN A 1 131 ? 2.729 15.072 -3.986 1.00 78.06 131 ASN A C 1
ATOM 1042 O O . ASN A 1 131 ? 1.814 14.813 -3.202 1.00 78.06 131 ASN A O 1
ATOM 1046 N N . LEU A 1 132 ? 3.818 15.737 -3.617 1.00 83.25 132 LEU A N 1
ATOM 1047 C CA . LEU A 1 132 ? 4.101 16.140 -2.250 1.00 83.25 132 LEU A CA 1
ATOM 1048 C C . LEU A 1 132 ? 3.896 17.651 -2.092 1.00 83.25 132 LEU A C 1
ATOM 1050 O O . LEU A 1 132 ? 3.957 18.383 -3.079 1.00 83.25 132 LEU A O 1
ATOM 1054 N N . PRO A 1 133 ? 3.619 18.130 -0.867 1.00 78.75 133 PRO A N 1
ATOM 1055 C CA . PRO A 1 133 ? 3.589 19.561 -0.593 1.00 78.75 133 PRO A CA 1
ATOM 1056 C C . PRO A 1 133 ? 4.916 20.239 -0.950 1.00 78.75 133 PRO A C 1
ATOM 1058 O O . PRO A 1 133 ? 5.966 19.597 -0.989 1.00 78.75 133 PRO A O 1
ATOM 1061 N N . GLU A 1 134 ? 4.874 21.555 -1.147 1.00 76.56 134 GLU A N 1
ATOM 1062 C CA . GLU A 1 134 ? 6.069 22.346 -1.436 1.00 76.56 134 GLU A CA 1
ATOM 1063 C C . GLU A 1 134 ? 7.162 22.106 -0.377 1.00 76.56 134 GLU A C 1
ATOM 1065 O O . GLU A 1 134 ? 6.887 22.051 0.824 1.00 76.56 134 GLU A O 1
ATOM 1070 N N . ASN A 1 135 ? 8.407 21.946 -0.833 1.00 77.69 135 ASN A N 1
ATOM 1071 C CA . ASN A 1 135 ? 9.590 21.639 -0.017 1.00 77.69 135 ASN A CA 1
ATOM 1072 C C . ASN A 1 135 ? 9.590 20.265 0.680 1.00 77.69 135 ASN A C 1
ATOM 1074 O O . ASN A 1 135 ? 10.527 19.973 1.426 1.00 77.69 135 ASN A O 1
ATOM 1078 N N . VAL A 1 136 ? 8.593 19.406 0.443 1.00 83.56 136 VAL A N 1
ATOM 1079 C CA . VAL A 1 136 ? 8.589 18.020 0.929 1.00 83.56 136 VAL A CA 1
ATOM 1080 C C . VAL A 1 136 ? 9.164 17.109 -0.152 1.00 83.56 136 VAL A C 1
ATOM 1082 O O . VAL A 1 136 ? 8.583 16.925 -1.217 1.00 83.56 136 VAL A O 1
ATOM 1085 N N . PHE A 1 137 ? 10.313 16.517 0.153 1.00 83.00 137 PHE A N 1
ATOM 1086 C CA . PHE A 1 137 ? 11.035 15.590 -0.712 1.00 83.00 137 PHE A CA 1
ATOM 1087 C C . PHE A 1 137 ? 10.490 14.158 -0.603 1.00 83.00 137 PHE A C 1
ATOM 1089 O O . PHE A 1 137 ? 10.337 13.474 -1.608 1.00 83.00 137 PHE A O 1
ATOM 1096 N N . GLU A 1 138 ? 10.155 13.697 0.608 1.00 88.44 138 GLU A N 1
ATOM 1097 C CA . GLU A 1 138 ? 9.519 12.391 0.830 1.00 88.44 138 GLU A CA 1
ATOM 1098 C C . GLU A 1 138 ? 8.486 12.473 1.967 1.00 88.44 138 GLU A C 1
ATOM 1100 O O . GLU A 1 138 ? 8.651 13.223 2.931 1.00 88.44 138 GLU A O 1
ATOM 1105 N N . ARG A 1 139 ? 7.432 11.660 1.883 1.00 90.75 139 ARG A N 1
ATOM 1106 C CA . ARG A 1 139 ? 6.426 11.441 2.927 1.00 90.75 139 ARG A CA 1
ATOM 1107 C C . ARG A 1 139 ? 6.266 9.943 3.161 1.00 90.75 139 ARG A C 1
ATOM 1109 O O . ARG A 1 139 ? 5.679 9.246 2.337 1.00 90.75 139 ARG A O 1
ATOM 1116 N N . HIS A 1 140 ? 6.721 9.476 4.317 1.00 91.38 140 HIS A N 1
ATOM 1117 C CA . HIS A 1 140 ? 6.569 8.088 4.754 1.00 91.38 140 HIS A CA 1
ATOM 1118 C C . HIS A 1 140 ? 5.493 8.000 5.825 1.00 91.38 140 HIS A C 1
ATOM 1120 O O . HIS A 1 140 ? 5.572 8.700 6.833 1.00 91.38 140 HIS A O 1
ATOM 1126 N N . ILE A 1 141 ? 4.497 7.141 5.626 1.00 94.69 141 ILE A N 1
ATOM 1127 C CA . ILE A 1 141 ? 3.462 6.865 6.623 1.00 94.69 141 ILE A CA 1
ATOM 1128 C C . ILE A 1 141 ? 3.527 5.376 6.943 1.00 94.69 141 ILE A C 1
ATOM 1130 O O . ILE A 1 141 ? 3.362 4.548 6.053 1.00 94.69 141 ILE A O 1
ATOM 1134 N N . ALA A 1 142 ? 3.773 5.029 8.201 1.00 96.62 142 ALA A N 1
ATOM 1135 C CA . ALA A 1 142 ? 3.666 3.665 8.697 1.00 96.62 142 ALA A CA 1
ATOM 1136 C C . ALA A 1 142 ? 2.410 3.537 9.562 1.00 96.62 142 ALA A C 1
ATOM 1138 O O . ALA A 1 142 ? 2.170 4.369 10.439 1.00 96.62 142 ALA A O 1
ATOM 1139 N N . LEU A 1 143 ? 1.630 2.493 9.302 1.00 97.06 143 LEU A N 1
ATOM 1140 C CA . LEU A 1 143 ? 0.392 2.151 9.988 1.00 97.06 143 LEU A CA 1
ATOM 1141 C C . LEU A 1 143 ? 0.583 0.809 10.686 1.00 97.06 143 LEU A C 1
ATOM 1143 O O . LEU A 1 143 ? 0.986 -0.163 10.049 1.00 97.06 143 LEU A O 1
ATOM 1147 N N . ASP A 1 144 ? 0.270 0.743 11.971 1.00 96.88 144 ASP A N 1
ATOM 1148 C CA . ASP A 1 144 ? 0.137 -0.523 12.684 1.00 96.88 144 ASP A CA 1
ATOM 1149 C C . ASP A 1 144 ? -1.352 -0.842 12.850 1.00 96.88 144 ASP A C 1
ATOM 1151 O O . ASP A 1 144 ? -2.071 -0.114 13.541 1.00 96.88 144 ASP A O 1
ATOM 1155 N N . LEU A 1 145 ? -1.807 -1.887 12.154 1.00 95.44 145 LEU A N 1
ATOM 1156 C CA . LEU A 1 145 ? -3.185 -2.371 12.160 1.00 95.44 145 LEU A CA 1
ATOM 1157 C C . LEU A 1 145 ? -3.317 -3.704 12.914 1.00 95.44 145 LEU A C 1
ATOM 1159 O O . LEU A 1 145 ? -4.312 -4.395 12.723 1.00 95.44 145 LEU A O 1
ATOM 1163 N N . THR A 1 146 ? -2.342 -4.133 13.722 1.00 92.75 146 THR A N 1
ATOM 1164 C CA . THR A 1 146 ? -2.425 -5.454 14.380 1.00 92.75 146 THR A CA 1
ATOM 1165 C C . THR A 1 146 ? -3.589 -5.554 15.365 1.00 92.75 146 THR A C 1
ATOM 1167 O O . THR A 1 146 ? -4.222 -6.601 15.468 1.00 92.75 146 THR A O 1
ATOM 1170 N N . ASP A 1 147 ? -3.919 -4.446 16.026 1.00 89.56 147 ASP A N 1
ATOM 1171 C CA . ASP A 1 147 ? -5.004 -4.324 16.998 1.00 89.56 147 ASP A CA 1
ATOM 1172 C C . ASP A 1 147 ? -6.025 -3.277 16.558 1.00 89.56 147 ASP A C 1
ATOM 1174 O O . ASP A 1 147 ? -5.783 -2.512 15.639 1.00 89.56 147 ASP A O 1
ATOM 1178 N N . SER A 1 148 ? -7.165 -3.162 17.246 1.00 84.31 148 SER A N 1
ATOM 1179 C CA . SER A 1 148 ? -8.176 -2.122 16.951 1.00 84.31 148 SER A CA 1
ATOM 1180 C C . SER A 1 148 ? -7.674 -0.669 17.084 1.00 84.31 148 SER A C 1
ATOM 1182 O O . SER A 1 148 ? -8.304 0.263 16.569 1.00 84.31 148 SER A O 1
ATOM 1184 N N . ILE A 1 149 ? -6.552 -0.473 17.784 1.00 93.00 149 ILE A N 1
ATOM 1185 C CA . ILE A 1 149 ? -5.858 0.808 17.897 1.00 93.00 149 ILE A CA 1
ATOM 1186 C C . ILE A 1 149 ? -4.933 0.929 16.692 1.00 93.00 149 ILE A C 1
ATOM 1188 O O . ILE A 1 149 ? -4.007 0.142 16.531 1.00 93.00 149 ILE A O 1
ATOM 1192 N N . LEU A 1 150 ? -5.178 1.942 15.866 1.00 96.06 150 LEU A N 1
ATOM 1193 C CA . LEU A 1 150 ? -4.292 2.286 14.765 1.00 96.06 150 LEU A CA 1
ATOM 1194 C C . LEU A 1 150 ? -3.150 3.144 15.314 1.00 96.06 150 LEU A C 1
ATOM 1196 O O . LEU A 1 150 ? -3.394 4.282 15.714 1.00 96.06 150 LEU A O 1
ATOM 1200 N N . ASN A 1 151 ? -1.919 2.633 15.312 1.00 96.94 151 ASN A N 1
ATOM 1201 C CA . ASN A 1 151 ? -0.738 3.460 15.575 1.00 96.94 151 ASN A CA 1
ATOM 1202 C C . ASN A 1 151 ? -0.186 3.999 14.255 1.00 96.94 151 ASN A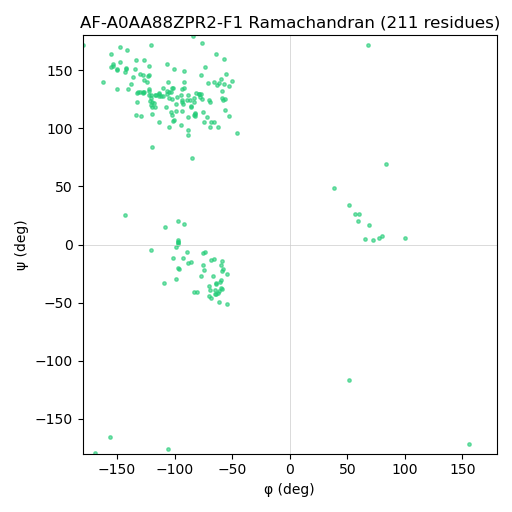 C 1
ATOM 1204 O O . ASN A 1 151 ? -0.060 3.253 13.284 1.00 96.94 151 ASN A O 1
ATOM 1208 N N . ILE A 1 152 ? 0.148 5.288 14.216 1.00 97.19 152 ILE A N 1
ATOM 1209 C CA . ILE A 1 152 ? 0.618 5.958 13.003 1.00 97.19 152 ILE A CA 1
ATOM 1210 C C . ILE A 1 152 ? 1.933 6.660 13.285 1.00 97.19 152 ILE A C 1
ATOM 1212 O O . ILE A 1 152 ? 2.044 7.447 14.226 1.00 97.19 152 ILE A O 1
ATOM 1216 N N . GLN A 1 153 ? 2.903 6.425 12.412 1.00 96.94 153 GLN A N 1
ATOM 1217 C CA . GLN A 1 153 ? 4.125 7.207 12.324 1.00 96.94 153 GLN A CA 1
ATOM 1218 C C . GLN A 1 153 ? 4.165 7.879 10.955 1.00 96.94 153 GLN A C 1
ATOM 1220 O O . GLN A 1 153 ? 4.214 7.200 9.931 1.00 96.94 153 GLN A O 1
ATOM 1225 N N . ARG A 1 154 ? 4.177 9.209 10.930 1.00 95.12 154 ARG A N 1
ATOM 1226 C CA . ARG A 1 154 ? 4.378 10.000 9.714 1.00 95.12 154 ARG A CA 1
ATOM 1227 C C . ARG A 1 154 ? 5.735 10.676 9.775 1.00 95.12 154 ARG A C 1
ATOM 1229 O O . ARG A 1 154 ? 6.005 11.388 10.734 1.00 95.12 154 ARG A O 1
ATOM 1236 N N . VAL A 1 155 ? 6.544 10.509 8.737 1.00 93.69 155 VAL A N 1
ATOM 1237 C CA . VAL A 1 155 ? 7.827 11.194 8.564 1.00 93.69 155 VAL A CA 1
ATOM 1238 C C . VAL A 1 155 ? 7.769 12.020 7.285 1.00 93.69 155 VAL A C 1
ATOM 1240 O O . VAL A 1 155 ? 7.598 11.471 6.196 1.00 93.69 155 VA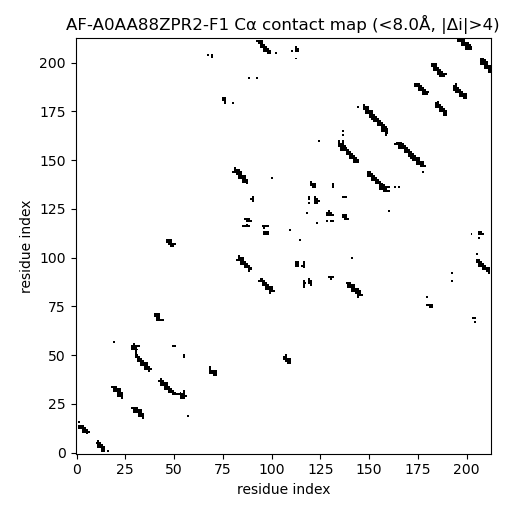L A O 1
ATOM 1243 N N . LEU A 1 156 ? 7.913 13.335 7.416 1.00 91.69 156 LEU A N 1
ATOM 1244 C CA . LEU A 1 156 ? 8.144 14.250 6.305 1.00 91.69 156 LEU A CA 1
ATOM 1245 C C . LEU A 1 156 ? 9.639 14.532 6.212 1.00 91.69 156 LEU A C 1
ATOM 1247 O O . LEU A 1 156 ? 10.273 14.915 7.195 1.00 91.69 156 LEU A O 1
ATOM 1251 N N . ILE A 1 157 ? 10.198 14.334 5.028 1.00 90.56 157 ILE A N 1
ATOM 1252 C CA . ILE A 1 157 ? 11.584 14.657 4.713 1.00 90.56 157 ILE A CA 1
ATOM 1253 C C . ILE A 1 157 ? 11.550 15.880 3.813 1.00 90.56 157 ILE A C 1
ATOM 1255 O O . ILE A 1 157 ? 10.989 15.825 2.722 1.00 90.56 157 ILE A O 1
ATOM 1259 N N . TYR A 1 158 ? 12.143 16.971 4.272 1.00 88.25 158 TYR A N 1
ATOM 1260 C CA . TYR A 1 158 ? 12.296 18.200 3.506 1.00 88.25 158 TYR A CA 1
ATOM 1261 C C . TYR A 1 158 ? 13.628 18.188 2.769 1.00 88.25 158 TYR A C 1
ATOM 1263 O O . TYR A 1 158 ? 14.607 17.604 3.247 1.00 88.25 158 TYR A O 1
ATOM 1271 N N . GLY A 1 159 ? 13.671 18.840 1.615 1.00 81.81 159 GLY A N 1
ATOM 1272 C CA . GLY A 1 159 ? 14.871 18.862 0.798 1.00 81.81 159 GLY A CA 1
ATOM 1273 C C . GLY A 1 159 ? 14.724 19.666 -0.481 1.00 81.81 159 GLY A C 1
ATOM 1274 O O . GLY A 1 159 ? 13.624 20.086 -0.844 1.00 81.81 159 GLY A O 1
ATOM 1275 N N . ASP A 1 160 ? 15.848 19.857 -1.164 1.00 74.50 160 ASP A N 1
ATOM 1276 C CA . ASP A 1 160 ? 15.875 20.450 -2.496 1.00 74.50 160 ASP A CA 1
ATOM 1277 C C . ASP A 1 160 ? 15.637 19.350 -3.538 1.00 74.50 160 ASP A C 1
ATOM 1279 O O . ASP A 1 160 ? 16.384 18.378 -3.667 1.00 74.50 160 ASP A O 1
ATOM 1283 N N . VAL A 1 161 ? 14.555 19.512 -4.294 1.00 67.75 161 VAL A N 1
ATOM 1284 C CA . VAL A 1 161 ? 14.102 18.548 -5.298 1.00 67.75 161 VAL A CA 1
ATOM 1285 C C . VAL A 1 161 ? 15.081 18.434 -6.480 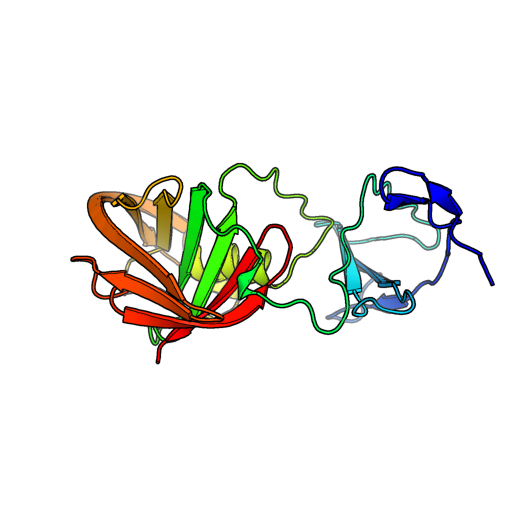1.00 67.75 161 VAL A C 1
ATOM 1287 O O . VAL A 1 161 ? 15.174 17.376 -7.103 1.00 67.75 161 VAL A O 1
ATOM 1290 N N . LYS A 1 162 ? 15.841 19.494 -6.783 1.00 69.25 162 LYS A N 1
ATOM 1291 C CA . LYS A 1 162 ? 16.831 19.543 -7.870 1.00 69.25 162 LYS A CA 1
ATOM 1292 C C . LYS A 1 162 ? 18.145 18.882 -7.472 1.00 69.25 162 LYS A C 1
ATOM 1294 O O . LYS A 1 162 ? 18.727 18.175 -8.293 1.00 69.25 162 LYS A O 1
ATOM 1299 N N . THR A 1 163 ? 18.619 19.097 -6.245 1.00 72.62 163 THR A N 1
ATOM 1300 C CA . THR A 1 163 ? 19.895 18.522 -5.772 1.00 72.62 163 THR A CA 1
ATOM 1301 C C . THR A 1 163 ? 19.723 17.178 -5.064 1.00 72.62 163 THR A C 1
ATOM 1303 O O . THR A 1 163 ? 20.708 16.474 -4.847 1.00 72.62 163 THR A O 1
ATOM 1306 N N . SER A 1 164 ? 18.483 16.785 -4.744 1.00 73.00 164 SER A N 1
ATOM 1307 C CA . SER A 1 164 ? 18.153 15.621 -3.904 1.00 73.00 164 SER A CA 1
ATOM 1308 C C . SER A 1 164 ? 18.750 15.685 -2.490 1.00 73.00 164 SER A C 1
ATOM 1310 O O . SER A 1 164 ? 18.885 14.659 -1.817 1.00 73.00 164 SER A O 1
ATOM 1312 N N . GLU A 1 165 ? 19.118 16.879 -2.025 1.00 78.62 165 GLU A N 1
ATOM 1313 C CA . GLU A 1 165 ? 19.662 17.092 -0.689 1.00 78.62 165 GLU A CA 1
ATOM 1314 C C . GLU A 1 165 ? 18.542 17.095 0.357 1.00 78.62 165 GLU A C 1
ATOM 1316 O O . GLU A 1 165 ? 17.575 17.847 0.244 1.00 78.62 165 GLU A O 1
ATOM 1321 N N . LYS A 1 166 ? 18.681 16.263 1.396 1.00 84.88 166 LYS A N 1
ATOM 1322 C CA . LYS A 1 166 ? 17.731 16.168 2.514 1.00 84.88 166 LYS A CA 1
ATOM 1323 C C . LYS A 1 166 ? 18.170 17.100 3.636 1.00 84.88 166 LYS A C 1
ATOM 1325 O O . LYS A 1 166 ? 19.254 16.922 4.185 1.00 84.88 166 LYS A O 1
ATOM 1330 N N . THR A 1 167 ? 17.319 18.047 4.013 1.00 85.00 167 THR A N 1
ATOM 1331 C CA . THR A 1 167 ? 17.682 19.139 4.931 1.00 85.00 167 THR A CA 1
ATOM 1332 C C . THR A 1 167 ? 17.042 19.011 6.309 1.00 85.00 167 THR A C 1
ATOM 1334 O O . THR A 1 167 ? 17.649 19.395 7.307 1.00 85.00 167 THR A O 1
ATOM 1337 N N . LYS A 1 168 ? 15.826 18.459 6.401 1.00 89.69 168 LYS A N 1
ATOM 1338 C CA . LYS A 1 168 ? 15.099 18.327 7.672 1.00 89.69 168 LYS A CA 1
ATOM 1339 C C . LYS A 1 168 ? 14.185 17.107 7.674 1.00 89.69 168 LYS A C 1
ATOM 1341 O O . LYS A 1 168 ? 13.634 16.733 6.645 1.00 89.69 168 LYS A O 1
ATOM 1346 N N . TYR A 1 169 ? 13.984 16.539 8.858 1.00 92.56 169 TYR A N 1
ATOM 1347 C CA . TYR A 1 169 ? 13.041 15.456 9.115 1.00 92.56 169 TYR A CA 1
ATOM 1348 C C . TYR A 1 169 ? 12.031 15.932 10.158 1.00 92.56 169 TYR A C 1
ATOM 1350 O O . TYR A 1 169 ? 12.427 16.432 11.210 1.00 92.56 169 TYR A O 1
ATOM 1358 N N . ASP A 1 170 ? 10.743 15.789 9.869 1.00 92.31 170 ASP A N 1
ATOM 1359 C CA . ASP A 1 170 ? 9.659 16.049 10.816 1.00 92.31 170 ASP A CA 1
ATOM 1360 C C . ASP A 1 170 ? 8.859 14.767 11.020 1.00 92.31 170 ASP A C 1
ATOM 1362 O O . ASP A 1 170 ? 8.385 14.161 10.058 1.00 92.31 170 ASP A O 1
ATOM 1366 N N . THR A 1 171 ? 8.761 14.322 12.269 1.00 94.81 171 THR A N 1
ATOM 1367 C CA . THR A 1 171 ? 8.122 13.053 12.617 1.00 94.81 171 THR A CA 1
ATOM 1368 C C . THR A 1 171 ? 6.965 13.293 13.565 1.00 94.81 171 THR A C 1
ATOM 1370 O O . THR A 1 171 ? 7.142 13.850 14.644 1.00 94.81 171 THR A O 1
ATOM 1373 N N . ILE A 1 172 ? 5.792 12.794 13.186 1.00 94.81 172 ILE A N 1
ATOM 1374 C CA . ILE A 1 172 ? 4.596 12.791 14.019 1.00 94.81 172 ILE A CA 1
ATOM 1375 C C . ILE A 1 172 ? 4.239 11.351 14.358 1.00 94.81 172 ILE A C 1
ATOM 1377 O O . ILE A 1 172 ? 4.120 10.502 13.472 1.00 94.81 172 ILE A O 1
ATOM 1381 N N . TYR A 1 173 ? 4.015 11.109 15.646 1.00 96.25 173 TYR A N 1
ATOM 1382 C CA . TYR A 1 173 ? 3.376 9.900 16.144 1.00 96.25 173 TYR A CA 1
ATOM 1383 C C . TYR A 1 173 ? 1.967 10.252 16.586 1.00 96.25 173 TYR A C 1
ATOM 1385 O O . TYR A 1 173 ? 1.763 11.215 17.323 1.00 96.25 173 TYR A O 1
ATOM 1393 N N . THR A 1 174 ? 0.991 9.486 16.126 1.00 95.94 174 THR A N 1
ATOM 1394 C CA . THR A 1 174 ? -0.393 9.656 16.553 1.00 95.94 174 THR A CA 1
ATOM 1395 C C . THR A 1 174 ? -1.103 8.316 16.574 1.00 95.94 174 THR A C 1
ATOM 1397 O O . THR A 1 174 ? -0.580 7.297 16.117 1.00 95.94 174 THR A O 1
ATOM 1400 N N . GLN A 1 175 ? -2.299 8.319 17.137 1.00 96.38 175 GLN A N 1
ATOM 1401 C CA . GLN A 1 175 ? -3.141 7.148 17.246 1.00 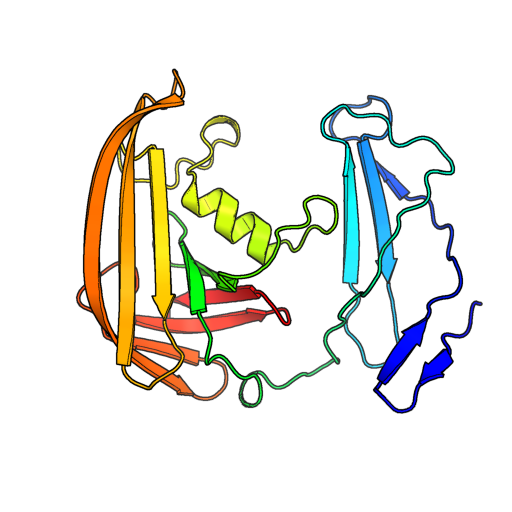96.38 175 GLN A CA 1
ATOM 1402 C C . GLN A 1 175 ? -4.513 7.431 16.658 1.00 96.38 175 GLN A C 1
ATOM 1404 O O . GLN A 1 175 ? -4.964 8.571 16.537 1.00 96.38 175 GLN A O 1
ATOM 1409 N N . GLY A 1 176 ? -5.192 6.357 16.300 1.00 95.81 176 GLY A N 1
ATOM 1410 C CA . GLY A 1 176 ? -6.549 6.400 15.815 1.00 95.81 176 GLY A CA 1
ATOM 1411 C C . GLY A 1 176 ? -7.254 5.081 16.037 1.00 95.81 176 GLY A C 1
ATOM 1412 O O . GLY A 1 176 ? -6.808 4.202 16.777 1.00 95.81 176 GLY A O 1
ATOM 1413 N N . LYS A 1 177 ? -8.383 4.940 15.359 1.00 96.88 177 LYS A N 1
ATOM 1414 C CA . LYS A 1 177 ? -9.130 3.688 15.299 1.00 96.88 177 LYS A CA 1
ATOM 1415 C C . LYS A 1 177 ? -9.268 3.280 13.854 1.00 96.88 177 LYS A C 1
ATOM 1417 O O . LYS A 1 177 ? -9.451 4.136 12.985 1.00 96.88 177 LYS A O 1
ATOM 1422 N N . TRP A 1 178 ? -9.251 1.981 13.618 1.00 96.62 178 TRP A N 1
ATOM 1423 C CA . TRP A 1 178 ? -9.565 1.450 12.309 1.00 96.62 178 TRP A CA 1
ATOM 1424 C C . TRP A 1 178 ? -10.531 0.276 12.409 1.00 96.62 178 TRP A C 1
ATOM 1426 O O . TRP A 1 178 ? -10.696 -0.333 13.467 1.00 96.62 178 TRP A O 1
ATOM 1436 N N . LYS A 1 179 ? -11.223 -0.001 11.308 1.00 95.06 179 LYS A N 1
ATOM 1437 C CA . LYS A 1 179 ? -12.019 -1.219 11.147 1.00 95.06 179 LYS A CA 1
ATOM 1438 C C . LYS A 1 179 ? -12.173 -1.567 9.676 1.00 95.06 179 LYS A C 1
ATOM 1440 O O . LYS A 1 179 ? -12.212 -0.681 8.822 1.00 95.06 179 LYS A O 1
ATOM 1445 N N . GLN A 1 180 ? -12.351 -2.851 9.409 1.00 93.75 180 GLN A N 1
ATOM 1446 C CA . GLN A 1 180 ? -12.736 -3.383 8.110 1.00 93.75 180 GLN A CA 1
ATOM 1447 C C . GLN A 1 180 ? -14.218 -3.758 8.138 1.00 93.75 180 GLN A C 1
ATOM 1449 O O . GLN A 1 180 ? -14.680 -4.430 9.058 1.00 93.75 180 GLN A O 1
ATOM 1454 N N . VAL A 1 181 ? -14.973 -3.326 7.130 1.00 93.38 181 VAL A N 1
ATOM 1455 C CA . VAL A 1 181 ? -16.347 -3.786 6.894 1.00 93.38 181 VAL A CA 1
ATOM 1456 C C . VAL A 1 181 ? -16.468 -4.115 5.414 1.00 93.38 181 VAL A C 1
ATOM 1458 O O . VAL A 1 181 ? -16.420 -3.220 4.571 1.00 93.38 181 VAL A O 1
ATOM 1461 N N . HIS A 1 182 ? -16.625 -5.398 5.087 1.00 89.69 182 HIS A N 1
ATOM 1462 C CA . HIS A 1 182 ? -16.631 -5.884 3.704 1.00 89.69 182 HIS A CA 1
ATOM 1463 C C . HIS A 1 182 ? -15.404 -5.395 2.909 1.00 89.69 182 HIS A C 1
ATOM 1465 O O . HIS A 1 182 ? -14.277 -5.734 3.256 1.00 89.69 182 HIS A O 1
ATOM 1471 N N . LYS A 1 183 ? -15.624 -4.599 1.852 1.00 91.62 183 LYS A N 1
ATOM 1472 C CA . LYS A 1 183 ? -14.600 -4.028 0.962 1.00 91.62 183 LYS A CA 1
ATOM 1473 C C . LYS A 1 183 ? -14.208 -2.598 1.340 1.00 91.62 183 LYS A C 1
ATOM 1475 O O . LYS A 1 183 ? -13.707 -1.865 0.492 1.00 91.62 183 LYS A O 1
ATOM 1480 N N . THR A 1 184 ? -14.462 -2.190 2.578 1.00 95.31 184 THR A N 1
ATOM 1481 C CA . THR A 1 184 ? -14.210 -0.826 3.035 1.00 95.31 184 THR A CA 1
ATOM 1482 C C . THR A 1 184 ? -13.363 -0.833 4.298 1.00 95.31 184 THR A C 1
ATOM 1484 O O . THR A 1 184 ? -13.670 -1.538 5.263 1.00 95.31 184 THR A O 1
ATOM 1487 N N . LEU A 1 185 ? -12.315 -0.014 4.298 1.00 96.06 185 LEU A N 1
ATOM 1488 C CA . LEU A 1 185 ? -11.520 0.313 5.473 1.00 96.06 185 LEU A CA 1
ATOM 1489 C C . LEU A 1 185 ? -11.932 1.684 5.997 1.00 96.06 185 LEU A C 1
ATOM 1491 O O . LEU A 1 185 ? -12.110 2.634 5.237 1.00 96.06 185 LEU A O 1
ATOM 1495 N N . PHE A 1 186 ? -12.107 1.780 7.306 1.00 96.50 186 PHE A N 1
ATOM 1496 C CA . PHE A 1 186 ? -12.433 3.025 7.985 1.00 96.50 186 PHE A CA 1
ATOM 1497 C C . PHE A 1 186 ? -11.259 3.403 8.862 1.00 96.50 186 PHE A C 1
ATOM 1499 O O . PHE A 1 186 ? -10.845 2.595 9.691 1.00 96.50 186 PHE A O 1
ATOM 1506 N N . PHE A 1 187 ? -10.785 4.632 8.721 1.00 96.69 187 PHE A N 1
ATOM 1507 C CA . PHE A 1 187 ? -9.734 5.209 9.543 1.00 96.69 187 PHE A CA 1
ATOM 1508 C C . PHE A 1 187 ? -10.283 6.458 10.226 1.00 96.69 187 PHE A C 1
ATOM 1510 O O . PHE A 1 187 ? -10.771 7.376 9.566 1.00 96.69 187 PHE A O 1
ATOM 1517 N N . LYS A 1 188 ? -10.219 6.484 11.557 1.00 96.75 188 LYS A N 1
ATOM 1518 C CA . LYS A 1 188 ? -10.550 7.653 12.375 1.00 96.75 188 LYS A CA 1
ATOM 1519 C C . LYS A 1 188 ? -9.281 8.140 13.059 1.00 96.75 188 LYS A C 1
ATOM 1521 O O . LYS A 1 188 ? -8.813 7.483 13.990 1.00 96.75 188 LYS A O 1
ATOM 1526 N N . THR A 1 189 ? -8.727 9.248 12.580 1.00 94.94 189 THR A N 1
ATOM 1527 C CA . THR A 1 189 ? -7.398 9.746 12.972 1.00 94.94 189 THR A CA 1
ATOM 1528 C C . THR A 1 189 ? -7.357 11.267 12.941 1.00 94.94 189 THR A C 1
ATOM 1530 O O . THR A 1 189 ? -8.068 11.871 12.145 1.00 94.94 189 THR A O 1
ATOM 1533 N N . GLU A 1 190 ? -6.442 11.878 13.689 1.00 92.69 190 GLU A N 1
ATOM 1534 C CA . GLU A 1 190 ? -6.192 13.328 13.614 1.00 92.69 190 GLU A CA 1
ATOM 1535 C C . GLU A 1 190 ? -5.395 13.750 12.362 1.00 92.69 190 GLU A C 1
ATOM 1537 O O . GLU A 1 190 ? -5.237 14.939 12.110 1.00 92.69 190 GLU A O 1
ATOM 1542 N N . LEU A 1 191 ? -4.887 12.800 11.561 1.00 91.25 191 LEU A N 1
ATOM 1543 C CA . LEU A 1 191 ? -4.238 13.086 10.275 1.00 91.25 191 LEU A CA 1
ATOM 1544 C C . LEU A 1 191 ? -5.292 13.238 9.166 1.00 91.25 191 LEU A C 1
ATOM 1546 O O . LEU A 1 191 ? -5.910 12.234 8.792 1.00 91.25 191 LEU A O 1
ATOM 1550 N N . PRO A 1 192 ? -5.498 14.446 8.603 1.00 87.62 192 PRO A N 1
ATOM 1551 C CA . PRO A 1 192 ? -6.540 14.678 7.602 1.00 87.62 192 PRO A CA 1
ATOM 1552 C C . PRO A 1 192 ? -6.366 13.837 6.335 1.00 87.62 192 PRO A C 1
ATOM 1554 O O . PRO A 1 192 ? -7.357 13.429 5.725 1.00 87.62 192 PRO A O 1
ATOM 1557 N N . GLU A 1 193 ? -5.118 13.551 5.952 1.00 85.38 193 GLU A N 1
ATOM 1558 C CA . GLU A 1 193 ? -4.809 12.728 4.786 1.00 85.38 193 GLU A CA 1
ATOM 1559 C C . GLU A 1 193 ? -5.359 11.298 4.917 1.00 85.38 193 GLU A C 1
ATOM 1561 O O . GLU A 1 193 ? -5.930 10.777 3.962 1.00 85.38 193 GLU A O 1
ATOM 1566 N N . LEU A 1 194 ? -5.281 10.694 6.105 1.00 92.00 194 LEU A N 1
ATOM 1567 C CA . LEU A 1 194 ? -5.671 9.300 6.335 1.00 92.00 194 LEU A CA 1
ATOM 1568 C C . LEU A 1 194 ? -7.092 9.155 6.894 1.00 92.00 194 LEU A C 1
ATOM 1570 O O . LEU A 1 194 ? -7.684 8.084 6.808 1.00 92.00 194 LEU A O 1
ATOM 1574 N N . ASN A 1 195 ? -7.651 10.212 7.481 1.00 95.06 195 ASN A N 1
ATOM 1575 C CA . ASN A 1 195 ? -8.979 10.163 8.072 1.00 95.06 195 ASN A CA 1
ATOM 1576 C C . ASN A 1 195 ? -10.067 10.021 6.993 1.00 95.06 195 ASN A C 1
ATOM 1578 O O . ASN A 1 195 ? -10.209 10.879 6.112 1.00 95.06 195 ASN A O 1
ATOM 1582 N N . GLY A 1 196 ? -10.878 8.965 7.091 1.00 96.25 196 GLY A N 1
ATOM 1583 C CA . GLY A 1 196 ? -11.975 8.727 6.160 1.00 96.25 196 GLY A CA 1
ATOM 1584 C C . GLY A 1 196 ? -12.412 7.272 6.030 1.00 96.25 196 GLY A C 1
ATOM 1585 O O . GLY A 1 196 ? -11.999 6.379 6.774 1.00 96.25 196 GLY A O 1
ATOM 1586 N N . SER A 1 197 ? -13.287 7.054 5.053 1.00 97.56 197 SER A N 1
ATOM 1587 C CA . SER A 1 197 ? -13.725 5.738 4.605 1.00 97.56 197 SER A CA 1
ATOM 1588 C C . SER A 1 197 ? -13.147 5.475 3.223 1.00 97.56 197 SER A C 1
ATOM 1590 O O . SER A 1 197 ? -13.169 6.359 2.368 1.00 97.56 197 SER A O 1
ATOM 1592 N N . TYR A 1 198 ? -12.607 4.279 3.016 1.00 97.38 198 TYR A N 1
ATOM 1593 C CA . TYR A 1 198 ? -11.881 3.937 1.806 1.00 97.38 198 TYR A CA 1
ATOM 1594 C C . TYR A 1 198 ? -12.350 2.598 1.261 1.00 97.38 198 TYR A C 1
ATOM 1596 O O . TYR A 1 198 ? -12.272 1.570 1.937 1.00 97.38 198 TYR A O 1
ATOM 1604 N N . LYS A 1 199 ? -12.807 2.601 0.014 1.00 96.81 199 LYS A N 1
ATOM 1605 C CA . LYS A 1 199 ? -13.151 1.393 -0.727 1.00 96.81 199 LYS A CA 1
ATOM 1606 C C . LYS A 1 199 ? -11.878 0.739 -1.250 1.00 96.81 199 LYS A C 1
ATOM 1608 O O . LYS A 1 199 ? -11.080 1.385 -1.921 1.00 96.81 199 LYS A O 1
ATOM 1613 N N . VAL A 1 200 ? -11.723 -0.555 -1.011 1.00 95.25 200 VAL A N 1
ATOM 1614 C CA . VAL A 1 200 ? -10.637 -1.359 -1.575 1.00 95.25 200 VAL A CA 1
ATOM 1615 C C . VAL A 1 200 ? -10.961 -1.626 -3.042 1.00 95.25 200 VAL A C 1
ATOM 1617 O O . VAL A 1 200 ? -11.960 -2.285 -3.353 1.00 95.25 200 VAL A O 1
ATOM 1620 N N . VAL A 1 201 ? -10.147 -1.075 -3.940 1.00 94.38 201 VAL A N 1
ATOM 1621 C CA . VAL A 1 201 ? -10.337 -1.200 -5.395 1.00 94.38 201 VAL A CA 1
ATOM 1622 C C . VAL A 1 201 ? -9.454 -2.282 -6.001 1.00 94.38 201 VAL A C 1
ATOM 1624 O O . VAL A 1 201 ? -9.870 -2.917 -6.965 1.00 94.38 201 VAL A O 1
ATOM 1627 N N . ASP A 1 202 ? -8.287 -2.534 -5.405 1.00 91.94 202 ASP A N 1
ATOM 1628 C CA . ASP A 1 202 ? -7.395 -3.625 -5.789 1.00 91.94 202 ASP A CA 1
ATOM 1629 C C . ASP A 1 202 ? -6.526 -4.071 -4.603 1.00 91.94 202 ASP A C 1
ATOM 1631 O O . ASP A 1 202 ? -6.306 -3.302 -3.666 1.00 91.94 202 ASP A O 1
ATOM 1635 N N . PHE A 1 203 ? -6.056 -5.317 -4.612 1.00 90.62 203 PHE A N 1
ATOM 1636 C CA . PHE A 1 203 ? -5.236 -5.888 -3.543 1.00 90.62 203 PHE A CA 1
ATOM 1637 C C . PHE A 1 203 ? -4.484 -7.150 -3.974 1.00 90.62 203 PHE A C 1
ATOM 1639 O O . PHE A 1 203 ? -5.036 -8.051 -4.604 1.00 90.62 203 PHE A O 1
ATOM 1646 N N . ASN A 1 204 ? -3.242 -7.264 -3.533 1.00 86.19 204 ASN A N 1
ATOM 1647 C CA . ASN A 1 204 ? -2.472 -8.496 -3.528 1.00 86.19 204 ASN A CA 1
ATOM 1648 C C . ASN A 1 204 ? -2.371 -9.033 -2.093 1.00 86.19 204 ASN A C 1
ATOM 1650 O O . ASN A 1 204 ? -2.948 -8.489 -1.156 1.00 86.19 204 ASN A O 1
ATOM 1654 N N . TYR A 1 205 ? -1.620 -10.118 -1.910 1.00 82.00 205 TYR A N 1
ATOM 1655 C CA . TYR A 1 205 ? -1.329 -10.660 -0.577 1.00 82.00 205 TYR A CA 1
ATOM 1656 C C . TYR A 1 205 ? -0.602 -9.645 0.330 1.00 82.00 205 TYR A C 1
ATOM 1658 O O . TYR A 1 205 ? -0.776 -9.643 1.545 1.00 82.00 205 TYR A O 1
ATOM 1666 N N . ASP A 1 206 ? 0.191 -8.772 -0.289 1.00 86.44 206 ASP A N 1
ATOM 1667 C CA . ASP A 1 206 ? 1.211 -7.945 0.351 1.00 86.44 206 ASP A CA 1
ATOM 1668 C C . ASP A 1 206 ? 0.979 -6.437 0.162 1.00 86.44 206 ASP A C 1
ATOM 1670 O O . ASP A 1 206 ? 1.712 -5.614 0.708 1.00 86.44 206 ASP A O 1
ATOM 1674 N N . SER A 1 207 ? -0.037 -6.059 -0.613 1.00 90.88 207 SER A N 1
ATOM 1675 C CA . SER A 1 207 ? -0.293 -4.677 -1.010 1.00 90.88 207 SER A CA 1
ATOM 1676 C C . SER A 1 207 ? -1.774 -4.450 -1.305 1.00 90.88 207 SER A C 1
ATOM 1678 O O . SER A 1 207 ? -2.493 -5.381 -1.664 1.00 90.88 207 SER A O 1
ATOM 1680 N N . MET A 1 208 ? -2.265 -3.222 -1.150 1.00 94.69 208 MET A N 1
ATOM 1681 C CA . MET A 1 208 ? -3.631 -2.857 -1.538 1.00 94.69 208 MET A CA 1
ATOM 1682 C C . MET A 1 208 ? -3.757 -1.395 -1.963 1.00 94.69 208 MET A C 1
ATOM 1684 O O . MET A 1 208 ? -3.003 -0.535 -1.511 1.00 94.69 208 MET A O 1
ATOM 1688 N N . ALA A 1 209 ? -4.717 -1.129 -2.843 1.00 96.44 209 ALA A N 1
ATOM 1689 C CA . ALA A 1 209 ? -5.096 0.197 -3.301 1.00 96.44 209 ALA A CA 1
ATOM 1690 C C . ALA A 1 209 ? -6.510 0.520 -2.811 1.00 96.44 209 ALA A C 1
ATOM 1692 O O . ALA A 1 209 ? -7.454 -0.261 -2.989 1.00 96.44 209 ALA A O 1
ATOM 1693 N N . LEU A 1 210 ? -6.650 1.688 -2.197 1.00 96.81 210 LEU A N 1
ATOM 1694 C CA . LEU A 1 210 ? -7.877 2.157 -1.576 1.00 96.81 210 LEU A CA 1
ATOM 1695 C C . LEU A 1 210 ? -8.270 3.510 -2.166 1.00 96.81 210 LEU A C 1
ATOM 1697 O O . LEU A 1 210 ? -7.412 4.368 -2.336 1.00 96.81 210 LEU A O 1
ATOM 1701 N N . VAL A 1 211 ? -9.558 3.728 -2.416 1.00 96.94 211 VAL A N 1
ATOM 1702 C CA . VAL A 1 211 ? -10.099 5.008 -2.895 1.00 96.94 211 VAL A CA 1
ATOM 1703 C C . VAL A 1 211 ? -11.051 5.577 -1.852 1.00 96.94 211 VAL A C 1
ATOM 1705 O O . VAL A 1 211 ? -11.946 4.874 -1.375 1.00 96.94 211 VAL A O 1
ATOM 1708 N N . LYS A 1 212 ? -10.836 6.837 -1.482 1.00 95.75 212 LYS A N 1
ATOM 1709 C CA . LYS A 1 212 ? -11.636 7.583 -0.512 1.00 95.75 212 LYS A CA 1
ATOM 1710 C C . LYS A 1 212 ? -13.073 7.735 -1.021 1.00 95.75 212 LYS A C 1
ATOM 1712 O O . LYS A 1 212 ? -13.284 7.965 -2.211 1.00 95.75 212 LYS A O 1
ATOM 1717 N N . GLN A 1 213 ? -14.039 7.551 -0.124 1.00 91.75 213 GLN A N 1
ATOM 1718 C CA . GLN A 1 213 ? -15.475 7.683 -0.397 1.00 91.75 213 GLN A CA 1
ATOM 1719 C C . GLN A 1 213 ? -16.009 9.061 -0.020 1.00 91.75 213 GLN A C 1
ATOM 1721 O O . GLN A 1 213 ? -15.486 9.647 0.958 1.00 91.75 213 GLN A O 1
#

Solvent-accessible surface area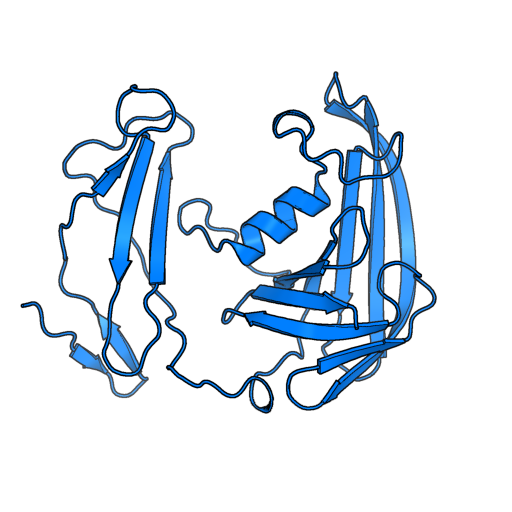 (backbone atoms only — not comparable to full-atom values): 12165 Å² total; per-residue (Å²): 138,73,78,62,56,66,52,99,85,72,51,62,57,70,59,91,75,91,61,87,43,70,49,51,98,76,82,55,71,29,28,31,50,39,43,76,48,78,50,92,71,34,47,71,43,70,46,37,31,55,48,98,83,44,64,58,58,96,84,69,82,80,94,74,94,78,84,92,72,55,52,57,87,67,61,57,63,76,55,86,74,61,39,48,29,32,40,18,38,48,68,83,51,45,36,39,21,25,22,47,57,89,59,81,84,51,81,51,57,57,47,66,44,40,50,47,18,54,44,40,17,42,23,44,60,96,73,68,61,68,32,48,63,90,61,41,38,32,42,48,33,39,38,35,37,72,52,66,55,26,40,38,42,37,37,40,30,26,31,45,82,87,78,69,46,76,76,48,78,48,77,48,77,52,63,32,39,48,52,76,55,61,56,30,44,38,33,50,46,88,49,74,75,67,37,45,45,25,39,60,78,48,70,59,100,57,24,30,34,29,37,58,111

Radius of gyration: 19.43 Å; Cα contacts (8 Å, |Δi|>4): 419; chains: 1; bounding box: 38×53×47 Å

Mean predicted aligned error: 10.44 Å

Sequence (213 aa):
MGGAYTDHNGNYELPEITTKKLYSLFGGPPIFIGERINKDGYEPKELVGGNRRGGVSVGSVWNMDTIRLRKTLTDFSKVTVQDRWLASMTKNLDTVFMTKKDLVYDRTKIDVIANNCDTYARGYYYLGIDNLPENVFERHIALDLTDSILNIQRVLIYGDVKTSEKTKYDTIYTQGKWKQVHKTLFFKTELPELNGSYKVVDFNYDSMALVKQ

Nearest PDB structures (foldseek):
  4uv2-assembly1_B  TM=3.429E-01  e=4.059E-01  Escherichia coli str. K-12 substr. MC4100
  4uv2-assembly2_J  TM=3.865E-01  e=7.231E-01  Escherichia coli str. K-12 substr. MC4100
  4uv2-assembly7_E  TM=3.455E-01  e=7.621E-01  Escherichia coli str. K-12 substr. MC4100
  4uv2-assembly2_O  TM=3.248E-01  e=1.100E+00  Escherichia coli str. K-12 substr. MC4100

pLDDT: mean 76.94, std 18.12, range [33.06, 97.56]

Secondary structure (DSSP, 8-state):
--PPEEPTTS-EEPP-----EEE-SSSSS--EEEEEE--TTB--EEEEEE-TT----TT-----S----PBTT--GGGS---SEEEEEE-TTS-EEEEEETT----TTS--HHHHHHHHHHTT-GGGT---S-TTEEEEEEEEE-SSSEEEEEEEEEEEETTTTEEEEEEEEEEEEEEEEETTEEEEEES-TTT-EEEEEEEE-SSEEEEEE-